Protein AF-A0A843GX38-F1 (afdb_monomer_lite)

pLDDT: mean 82.48, std 17.19, range [25.45, 98.12]

Secondary structure (DSSP, 8-state):
---------------GGGTT--HHHHHHHHHHIIIIITTTPPEEETTEEEPPPBGGGHHHHHHHTHHHH--TTSSTTTTTS-HHHHHHHHHT--GGGHHHHHHHHHHHHHHHHHT--SEEEETTT--EEETTSHHHHHHHHHHHHHHHHHHH-TTTS-GGGS-GGGGSPPPTTT----EEESEEEEE-TTS-EEEEETTEEE-HHHHHHHHHHHHHHH-TT---GGGS-HHHHHHHHHHHHHHHHHS-----HHHHHHHHHHHSS--HHHHHHSBHHHHHHHHHHHHHHHHHHHHHHHHHTTSSPPPTT--PPPSSS-PPPPTTTTT---HHHHHHHHHHH--

Sequence (343 aa):
MAAEEKEVRIKPSTDDRYGNLDKELIELLKSYEYSYFREDEPIPFCGLLIYPVKVKHYEELASCVSCFTLNKNEDPKGIALSHLDYLIGKTQIEENNEGRIWSYKLQRLFELIFRIDNGIKCEECGHVTKYSDKEYADYNKKIAELFTKLKEDPKSVDVNSIDESVLKFHCPKCGSEKTHNMIKIMKDDSGKNVIVIDNKTITRKDYANLRQIVLFQNYYDYADESNIDADVKRDHDEKLRIQQMKNDVHATIEKKVVCLSITTNYKIDEIYDMSIRRFTMALSTVDDLINYKIMKQAVSSGFVSLPKGKSIEHWIYKPIKDIYGDSYQDTEDVKQSIENANG

Radius of gyration: 26.99 Å; chains: 1; bounding box: 75×47×76 Å

Structure (mmCIF, N/CA/C/O backbone):
data_AF-A0A843GX38-F1
#
_entry.id   AF-A0A843GX38-F1
#
loop_
_atom_site.group_PDB
_atom_site.id
_atom_site.type_symbol
_atom_site.label_atom_id
_atom_site.label_alt_id
_atom_site.label_comp_id
_atom_site.label_asym_id
_atom_site.label_entity_id
_atom_site.label_seq_id
_atom_site.pdbx_PDB_ins_code
_atom_site.Cartn_x
_atom_site.Cartn_y
_atom_site.Cartn_z
_atom_site.occupancy
_atom_site.B_iso_or_equiv
_atom_site.auth_seq_id
_atom_site.auth_comp_id
_atom_site.auth_asym_id
_atom_site.auth_atom_id
_atom_site.pdbx_PDB_model_num
ATOM 1 N N . MET A 1 1 ? 40.420 -21.306 -37.830 1.00 37.81 1 MET A N 1
ATOM 2 C CA . MET A 1 1 ? 40.960 -20.655 -36.619 1.00 37.81 1 MET A CA 1
ATOM 3 C C . MET A 1 1 ? 39.817 -20.540 -35.636 1.00 37.81 1 MET A C 1
ATOM 5 O O . MET A 1 1 ? 38.853 -19.851 -35.938 1.00 37.81 1 MET A O 1
ATOM 9 N N . ALA A 1 2 ? 39.869 -21.335 -34.569 1.00 30.83 2 ALA A N 1
ATOM 10 C CA . ALA A 1 2 ? 38.827 -21.416 -33.555 1.00 30.83 2 ALA A CA 1
ATOM 11 C C . ALA A 1 2 ?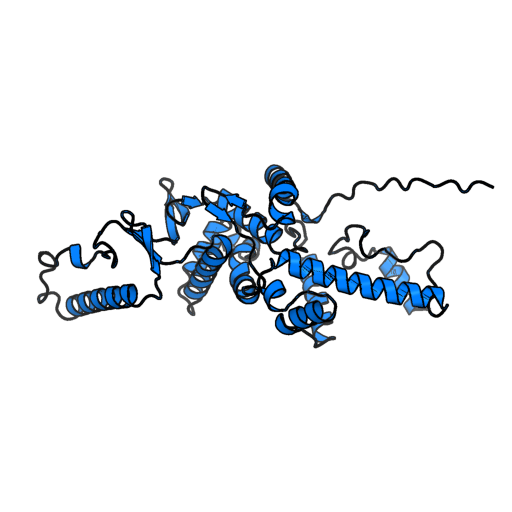 38.740 -20.087 -32.790 1.00 30.83 2 ALA A C 1
ATOM 13 O O . ALA A 1 2 ? 39.765 -19.563 -32.359 1.00 30.83 2 ALA A O 1
ATOM 14 N N . ALA A 1 3 ? 37.534 -19.533 -32.679 1.00 33.56 3 ALA A N 1
ATOM 15 C CA . ALA A 1 3 ? 37.264 -18.394 -31.818 1.00 33.56 3 ALA A CA 1
ATOM 16 C C . ALA A 1 3 ? 37.089 -18.924 -30.391 1.00 33.56 3 ALA A C 1
ATOM 18 O O . ALA A 1 3 ? 36.165 -19.688 -30.125 1.00 33.56 3 ALA A O 1
ATOM 19 N N . GLU A 1 4 ? 38.011 -18.565 -29.501 1.00 31.83 4 GLU A N 1
ATOM 20 C CA . GLU A 1 4 ? 37.878 -18.807 -28.067 1.00 31.83 4 GLU A CA 1
ATOM 21 C C . GLU A 1 4 ? 36.712 -17.969 -27.525 1.00 31.83 4 GLU A C 1
ATOM 23 O O . GLU A 1 4 ? 36.792 -16.740 -27.438 1.00 31.83 4 GLU A O 1
ATOM 28 N N . GLU A 1 5 ? 35.623 -18.639 -27.154 1.00 35.28 5 GLU A N 1
ATOM 29 C CA . GLU A 1 5 ? 34.598 -18.084 -26.276 1.00 35.28 5 GLU A CA 1
ATOM 30 C C . GLU A 1 5 ? 35.236 -17.825 -24.907 1.00 35.28 5 GLU A C 1
ATOM 32 O O . GLU A 1 5 ? 35.416 -18.726 -24.089 1.00 35.28 5 GLU A O 1
ATOM 37 N N . LYS A 1 6 ? 35.624 -16.573 -24.651 1.00 33.78 6 LYS A N 1
ATOM 38 C CA . LYS A 1 6 ? 35.945 -16.135 -23.294 1.00 33.78 6 LYS A CA 1
ATOM 39 C C . LYS A 1 6 ? 34.652 -16.126 -22.487 1.00 33.78 6 LYS A C 1
ATOM 41 O O . LYS A 1 6 ? 33.851 -15.204 -22.622 1.00 33.78 6 LYS A O 1
ATOM 46 N N . GLU A 1 7 ? 34.482 -17.134 -21.634 1.00 30.39 7 GLU A N 1
ATOM 47 C CA . GLU A 1 7 ? 33.523 -17.106 -20.532 1.00 30.39 7 GLU A CA 1
ATOM 48 C C . GLU A 1 7 ? 33.726 -15.817 -19.727 1.00 30.39 7 GLU A C 1
ATOM 50 O O . GLU A 1 7 ? 34.689 -15.651 -18.970 1.00 30.39 7 GLU A O 1
ATOM 55 N N . VAL A 1 8 ? 32.805 -14.873 -19.903 1.00 32.31 8 VAL A N 1
ATOM 56 C CA . VAL A 1 8 ? 32.685 -13.711 -19.033 1.00 32.31 8 VAL A CA 1
ATOM 57 C C . VAL A 1 8 ? 32.205 -14.243 -17.688 1.00 32.31 8 VAL A C 1
ATOM 59 O O . VAL A 1 8 ? 31.021 -14.508 -17.497 1.00 32.31 8 VAL A O 1
ATOM 62 N N . ARG A 1 9 ? 33.131 -14.424 -16.742 1.00 26.03 9 ARG A N 1
ATOM 63 C CA . ARG A 1 9 ? 32.783 -14.605 -15.329 1.00 26.03 9 ARG A CA 1
ATOM 64 C C . ARG A 1 9 ? 32.080 -13.338 -14.852 1.00 26.03 9 ARG A C 1
ATOM 66 O O . ARG A 1 9 ? 32.729 -12.370 -14.459 1.00 26.03 9 ARG A O 1
ATOM 73 N N . ILE A 1 10 ? 30.752 -13.353 -14.905 1.00 29.52 10 ILE A N 1
ATOM 74 C CA . ILE A 1 10 ? 29.894 -12.366 -14.258 1.00 29.52 10 ILE A CA 1
ATOM 75 C C . ILE A 1 10 ? 30.191 -12.476 -12.760 1.00 29.52 10 ILE A C 1
ATOM 77 O O . ILE A 1 10 ? 29.841 -13.468 -12.119 1.00 29.52 10 ILE A O 1
ATOM 81 N N . LYS A 1 11 ? 30.906 -11.492 -12.199 1.00 25.45 11 LYS A N 1
ATOM 82 C CA . LYS A 1 11 ? 30.954 -11.329 -10.742 1.00 25.45 11 LYS A CA 1
ATOM 83 C C . LYS A 1 11 ? 29.504 -11.152 -10.279 1.00 25.45 11 LYS A C 1
ATOM 85 O O . LYS A 1 11 ? 28.806 -10.352 -10.902 1.00 25.45 11 LYS A O 1
ATOM 90 N N . PRO A 1 12 ? 29.036 -11.864 -9.240 1.00 26.59 12 PRO A N 1
ATOM 91 C CA . PRO A 1 12 ? 27.703 -11.627 -8.711 1.00 26.59 12 PRO A CA 1
ATOM 92 C C . PRO A 1 12 ? 27.661 -10.172 -8.242 1.00 26.59 12 PRO A C 1
ATOM 94 O O . PRO A 1 12 ? 28.374 -9.807 -7.307 1.00 26.59 12 PRO A O 1
ATOM 97 N N . SER A 1 13 ? 26.904 -9.326 -8.942 1.00 36.62 13 SER A N 1
ATOM 98 C CA . SER A 1 13 ? 26.629 -7.984 -8.453 1.00 36.62 13 SER A CA 1
ATOM 99 C C . SER A 1 13 ? 25.860 -8.157 -7.155 1.00 36.62 13 SER A C 1
ATOM 101 O O . SER A 1 13 ? 24.837 -8.844 -7.119 1.00 36.62 13 SER A O 1
ATOM 103 N N . THR A 1 14 ? 26.379 -7.591 -6.073 1.00 41.97 14 THR A N 1
ATOM 104 C CA . THR A 1 14 ? 25.589 -7.384 -4.867 1.00 41.97 14 THR A CA 1
ATOM 105 C C . THR A 1 14 ? 24.365 -6.586 -5.290 1.00 41.97 14 THR A C 1
ATOM 107 O O . THR A 1 14 ? 24.503 -5.478 -5.795 1.00 41.97 14 THR A O 1
ATOM 110 N N . ASP A 1 15 ? 23.194 -7.207 -5.204 1.00 53.81 15 ASP A N 1
ATOM 111 C CA . ASP A 1 15 ? 21.909 -6.568 -5.461 1.00 53.81 15 ASP A CA 1
ATOM 112 C C . ASP A 1 15 ? 21.739 -5.444 -4.425 1.00 53.81 15 ASP A C 1
ATOM 114 O O . ASP A 1 15 ? 21.348 -5.692 -3.285 1.00 53.81 15 ASP A O 1
ATOM 118 N N . ASP A 1 16 ? 22.183 -4.237 -4.782 1.00 65.19 16 ASP A N 1
ATOM 119 C CA . ASP A 1 16 ? 22.333 -3.073 -3.892 1.00 65.19 16 ASP A CA 1
ATOM 120 C C . ASP A 1 16 ? 20.981 -2.472 -3.475 1.00 65.19 16 ASP A C 1
ATOM 122 O O . ASP A 1 16 ? 20.872 -1.670 -2.552 1.00 65.19 16 ASP A O 1
ATOM 126 N N . ARG A 1 17 ? 19.888 -2.942 -4.086 1.00 76.75 17 ARG A N 1
ATOM 127 C CA . ARG A 1 17 ? 18.531 -2.479 -3.779 1.00 76.75 17 ARG A CA 1
ATOM 128 C C . ARG A 1 17 ? 18.100 -2.714 -2.329 1.00 76.75 17 ARG A C 1
ATOM 130 O O . ARG A 1 17 ? 17.086 -2.171 -1.906 1.00 76.75 17 ARG A O 1
ATOM 137 N N . TYR A 1 18 ? 18.803 -3.566 -1.585 1.00 80.56 18 TYR A N 1
ATOM 138 C CA . TYR A 1 18 ? 18.466 -3.901 -0.202 1.00 80.56 18 TYR A CA 1
ATOM 139 C C . TYR A 1 18 ? 19.129 -2.989 0.844 1.00 80.56 18 TYR A C 1
ATOM 141 O O . TYR A 1 18 ? 18.819 -3.145 2.024 1.00 80.56 18 TYR A O 1
ATOM 149 N N . GLY A 1 19 ? 20.013 -2.063 0.453 1.00 77.88 19 GLY A N 1
ATOM 150 C CA . GLY A 1 19 ? 20.617 -1.095 1.375 1.00 77.88 19 GLY A CA 1
ATOM 151 C C . GLY A 1 19 ? 21.212 -1.729 2.648 1.00 77.88 19 GLY A C 1
ATOM 152 O O . GLY A 1 19 ? 21.873 -2.766 2.591 1.00 77.88 19 GLY A O 1
ATOM 153 N N . ASN A 1 20 ? 20.978 -1.107 3.815 1.00 77.44 20 ASN A N 1
ATOM 154 C CA . ASN A 1 20 ? 21.361 -1.607 5.152 1.00 77.44 20 ASN A CA 1
ATOM 155 C C . ASN A 1 20 ? 20.170 -2.248 5.871 1.00 77.44 20 ASN A C 1
ATOM 157 O O . ASN A 1 20 ? 20.077 -2.198 7.104 1.00 77.44 20 ASN A O 1
ATOM 161 N N . LEU A 1 21 ? 19.238 -2.839 5.124 1.00 84.56 21 LEU A N 1
ATOM 162 C CA . LEU A 1 21 ? 18.213 -3.652 5.755 1.00 84.56 21 LEU A CA 1
ATOM 163 C C . LEU A 1 21 ? 18.859 -4.766 6.584 1.00 84.56 21 LEU A C 1
ATOM 165 O O . LEU A 1 21 ? 19.946 -5.268 6.287 1.00 84.56 21 LEU A O 1
ATOM 169 N N . ASP A 1 22 ? 18.171 -5.147 7.656 1.00 86.69 22 ASP A N 1
ATOM 170 C CA . ASP A 1 22 ? 18.615 -6.242 8.506 1.00 86.69 22 ASP A CA 1
ATOM 171 C C . ASP A 1 22 ? 18.793 -7.531 7.685 1.00 86.69 22 ASP A C 1
ATOM 173 O O . ASP A 1 22 ? 17.986 -7.838 6.805 1.00 86.69 22 ASP A O 1
ATOM 177 N N . LYS A 1 23 ? 19.849 -8.300 7.974 1.00 88.62 23 LYS A N 1
ATOM 178 C CA . LYS A 1 23 ? 20.198 -9.493 7.188 1.00 88.62 23 LYS A CA 1
ATOM 179 C C . LYS A 1 23 ? 19.065 -10.518 7.149 1.00 88.62 23 LYS A C 1
ATOM 181 O O . LYS A 1 23 ? 18.827 -11.090 6.087 1.00 88.62 23 LYS A O 1
ATOM 186 N N . GLU A 1 24 ? 18.353 -10.715 8.261 1.00 90.81 24 GLU A N 1
ATOM 187 C CA . GLU A 1 24 ? 17.217 -11.642 8.316 1.00 90.81 24 GLU A CA 1
ATOM 188 C C . GLU A 1 24 ? 16.093 -11.159 7.392 1.00 90.81 24 GLU A C 1
ATOM 190 O O . GLU A 1 24 ? 15.486 -11.951 6.670 1.00 90.81 24 GLU A O 1
ATOM 195 N N . LEU A 1 25 ? 15.845 -9.845 7.360 1.00 90.69 25 LEU A N 1
ATOM 196 C CA . LEU A 1 25 ? 14.853 -9.251 6.467 1.00 90.69 25 LEU A CA 1
ATOM 197 C C . LEU A 1 25 ? 15.264 -9.370 4.994 1.00 90.69 25 LEU A C 1
ATOM 199 O O . LEU A 1 25 ? 14.413 -9.662 4.160 1.00 90.69 25 LEU A O 1
ATOM 203 N N . ILE A 1 26 ? 16.544 -9.193 4.660 1.00 90.75 26 ILE A N 1
ATOM 204 C CA . ILE A 1 26 ? 17.041 -9.363 3.285 1.00 90.75 26 ILE A CA 1
ATOM 205 C C . ILE A 1 26 ? 16.838 -10.804 2.808 1.00 90.75 26 ILE A C 1
ATOM 207 O O . ILE A 1 26 ? 16.344 -11.026 1.701 1.00 90.75 26 ILE A O 1
ATOM 211 N N . GLU A 1 27 ? 17.212 -11.792 3.622 1.00 91.50 27 GLU A N 1
ATOM 212 C CA . GLU A 1 27 ? 17.009 -13.207 3.292 1.00 91.50 27 GLU A CA 1
ATOM 213 C C . GLU A 1 27 ? 15.522 -13.534 3.129 1.00 91.50 27 GLU A C 1
ATOM 215 O O . GLU A 1 27 ? 15.135 -14.217 2.174 1.00 91.50 27 GLU A O 1
ATOM 220 N N . LEU A 1 28 ? 14.676 -12.971 3.996 1.00 92.81 28 LEU A N 1
ATOM 221 C CA . LEU A 1 28 ? 13.229 -13.107 3.901 1.00 92.81 28 LEU A CA 1
ATOM 222 C C . LEU A 1 28 ? 12.686 -12.504 2.599 1.00 92.81 28 LEU A C 1
ATOM 224 O O . LEU A 1 28 ? 11.967 -13.190 1.875 1.00 92.81 28 LEU A O 1
ATOM 228 N N . LEU A 1 29 ? 13.057 -11.266 2.260 1.00 93.00 29 LEU A N 1
ATOM 229 C CA . LEU A 1 29 ? 12.619 -10.588 1.035 1.00 93.00 29 LEU A CA 1
ATOM 230 C C . LEU A 1 29 ? 13.057 -11.349 -0.219 1.00 93.00 29 LEU A C 1
ATOM 232 O O . LEU A 1 29 ? 12.243 -11.555 -1.117 1.00 93.00 29 LEU A O 1
ATOM 236 N N . LYS A 1 30 ? 14.295 -11.853 -0.247 1.00 91.25 30 LYS A N 1
ATOM 237 C CA . LYS A 1 30 ? 14.773 -12.719 -1.333 1.00 91.25 30 LYS A CA 1
ATOM 238 C C . LYS A 1 30 ? 13.922 -13.977 -1.444 1.00 91.25 30 LYS A C 1
ATOM 240 O O . LYS A 1 30 ? 13.483 -14.317 -2.537 1.00 91.25 30 LYS A O 1
ATOM 245 N N . SER A 1 31 ? 13.631 -14.650 -0.330 1.00 92.75 31 SER A N 1
ATOM 246 C CA . SER A 1 31 ? 12.765 -15.838 -0.341 1.00 92.75 31 SER A CA 1
ATOM 247 C C . SER A 1 31 ? 11.354 -15.524 -0.858 1.00 92.75 31 SER A C 1
ATOM 249 O O . SER A 1 31 ? 10.770 -16.314 -1.608 1.00 92.75 31 SER A O 1
ATOM 251 N N . TYR A 1 32 ? 10.827 -14.344 -0.518 1.00 94.81 32 TYR A N 1
ATOM 252 C CA . TYR A 1 32 ? 9.514 -13.884 -0.953 1.00 94.81 32 TYR A CA 1
ATOM 253 C C . TYR A 1 32 ? 9.481 -13.505 -2.424 1.00 94.81 32 TYR A C 1
ATOM 255 O O . TYR A 1 32 ? 8.463 -13.714 -3.078 1.00 94.81 32 TYR A O 1
ATOM 263 N N . GLU A 1 33 ? 10.587 -13.021 -2.976 1.00 90.00 33 GLU A N 1
ATOM 264 C CA . GLU A 1 33 ? 10.676 -12.755 -4.402 1.00 90.00 33 GLU A CA 1
ATOM 265 C C . GLU A 1 33 ? 10.434 -14.027 -5.222 1.00 90.00 33 GLU A C 1
ATOM 267 O O . GLU A 1 33 ? 9.636 -14.017 -6.162 1.00 90.00 33 GLU A O 1
ATOM 272 N N . TYR A 1 34 ? 11.068 -15.134 -4.824 1.00 88.38 34 TYR A N 1
ATOM 273 C CA . TYR A 1 34 ? 10.887 -16.436 -5.468 1.00 88.38 34 TYR A CA 1
ATOM 274 C C . TYR A 1 34 ? 9.503 -17.035 -5.219 1.00 88.38 34 TYR A C 1
ATOM 276 O O . TYR A 1 34 ? 8.926 -17.604 -6.140 1.00 88.38 34 TYR A O 1
ATOM 284 N N . SER A 1 35 ? 8.991 -16.919 -3.992 1.00 92.06 35 SER A N 1
ATOM 285 C CA . SER A 1 35 ? 7.799 -17.663 -3.558 1.00 92.06 35 SER A CA 1
ATOM 286 C C . SER A 1 35 ? 6.486 -16.917 -3.788 1.00 92.06 35 SER A C 1
ATOM 288 O O . SER A 1 35 ? 5.450 -17.556 -3.928 1.00 92.06 35 SER A O 1
ATOM 290 N N . TYR A 1 36 ? 6.520 -15.581 -3.809 1.00 95.31 36 TYR A N 1
ATOM 291 C CA . TYR A 1 36 ? 5.321 -14.743 -3.841 1.00 95.31 36 TYR A CA 1
ATOM 292 C C . TYR A 1 36 ? 5.368 -13.673 -4.931 1.00 95.31 36 TYR A C 1
ATOM 294 O O . TYR A 1 36 ? 4.444 -13.578 -5.734 1.00 95.31 36 TYR A O 1
ATOM 302 N N . PHE A 1 37 ? 6.435 -12.866 -5.008 1.00 92.50 37 PHE A N 1
ATOM 303 C CA . PHE A 1 37 ? 6.410 -11.671 -5.866 1.00 92.50 37 PHE A CA 1
ATOM 304 C C . PHE A 1 37 ? 6.330 -12.031 -7.351 1.00 92.50 37 PHE A C 1
ATOM 306 O O . PHE A 1 37 ? 5.642 -11.355 -8.110 1.00 92.50 37 PHE A O 1
ATOM 313 N N . ARG A 1 38 ? 7.047 -13.070 -7.799 1.00 88.38 38 ARG A N 1
ATOM 314 C CA . ARG A 1 38 ? 7.043 -13.505 -9.210 1.00 88.38 38 ARG A CA 1
ATOM 315 C C . ARG A 1 38 ? 5.659 -13.904 -9.705 1.00 88.38 38 ARG A C 1
ATOM 317 O O . ARG A 1 38 ? 5.305 -13.557 -10.832 1.00 88.38 38 ARG A O 1
ATOM 324 N N . GLU A 1 39 ? 4.891 -14.562 -8.847 1.00 90.56 39 GLU A N 1
ATOM 325 C CA . GLU A 1 39 ? 3.573 -15.102 -9.176 1.00 90.56 39 GLU A CA 1
ATOM 326 C C . GLU A 1 39 ? 2.415 -14.173 -8.776 1.00 90.56 39 GLU A C 1
ATOM 328 O O . GLU A 1 39 ? 1.268 -14.467 -9.090 1.00 90.56 39 GLU A O 1
ATOM 333 N N . ASP A 1 40 ? 2.708 -13.009 -8.179 1.00 93.75 40 ASP A N 1
ATOM 334 C CA . ASP A 1 40 ? 1.720 -12.118 -7.549 1.00 93.75 40 ASP A CA 1
ATOM 335 C C . ASP A 1 40 ? 0.884 -12.824 -6.456 1.00 93.75 40 ASP A C 1
ATOM 337 O O . ASP A 1 40 ? -0.286 -12.495 -6.229 1.00 93.75 40 ASP A O 1
ATOM 341 N N . GLU A 1 41 ? 1.483 -13.783 -5.748 1.00 96.19 41 GLU A N 1
ATOM 342 C CA . GLU A 1 41 ? 0.803 -14.517 -4.680 1.00 96.19 41 GLU A CA 1
ATOM 343 C C . GLU A 1 41 ? 0.741 -13.698 -3.376 1.00 96.19 41 GLU A C 1
ATOM 345 O O . GLU A 1 41 ? 1.663 -12.926 -3.069 1.00 96.19 41 GLU A O 1
ATOM 350 N N . PRO A 1 42 ? -0.328 -13.848 -2.570 1.00 97.62 42 PRO A N 1
ATOM 351 C CA . PRO A 1 42 ? -0.434 -13.185 -1.277 1.00 97.62 42 PRO A CA 1
ATOM 352 C C . PRO A 1 42 ? 0.600 -13.716 -0.277 1.00 97.62 42 PRO A C 1
ATOM 354 O O . PRO A 1 42 ? 0.813 -14.921 -0.166 1.00 97.62 42 PRO A O 1
ATOM 357 N N . ILE A 1 43 ? 1.192 -12.821 0.513 1.00 97.81 43 ILE A N 1
ATOM 358 C CA . ILE A 1 43 ? 2.243 -13.161 1.480 1.00 97.81 43 ILE A CA 1
ATOM 359 C C . ILE A 1 43 ? 1.628 -13.357 2.871 1.00 97.81 43 ILE A C 1
ATOM 361 O O . ILE A 1 43 ? 1.013 -12.421 3.390 1.00 97.81 43 ILE A O 1
ATOM 365 N N . PRO A 1 44 ? 1.824 -14.511 3.530 1.00 97.06 44 PRO A N 1
ATOM 366 C CA . PRO A 1 44 ? 1.465 -14.689 4.933 1.00 97.06 44 PRO A CA 1
ATOM 367 C C . PRO A 1 44 ? 2.224 -13.720 5.844 1.00 97.06 44 PRO A C 1
ATOM 369 O O . PRO A 1 44 ? 3.454 -13.675 5.844 1.00 97.06 44 PRO A O 1
ATOM 372 N N . PHE A 1 45 ? 1.495 -12.957 6.657 1.00 96.50 45 PHE A N 1
ATOM 373 C CA . PHE A 1 45 ? 2.080 -11.952 7.540 1.00 96.50 45 PHE A CA 1
ATOM 374 C C . PHE A 1 45 ? 1.244 -11.766 8.808 1.00 96.50 45 PHE A C 1
ATOM 376 O O . PHE A 1 45 ? 0.102 -11.327 8.735 1.00 96.50 45 PHE A O 1
ATOM 383 N N . CYS A 1 46 ? 1.792 -12.101 9.980 1.00 94.44 46 CYS A N 1
ATOM 384 C CA . CYS A 1 46 ? 1.116 -11.942 11.282 1.00 94.44 46 CYS A CA 1
ATOM 385 C C . CYS A 1 46 ? -0.309 -12.546 11.347 1.00 94.44 46 CYS A C 1
ATOM 387 O O . CYS A 1 46 ? -1.181 -12.039 12.047 1.00 94.44 46 CYS A O 1
ATOM 389 N N . GLY A 1 47 ? -0.567 -13.638 10.617 1.00 94.38 47 GLY A N 1
ATOM 390 C CA . GLY A 1 47 ? -1.900 -14.252 10.526 1.00 94.38 47 GLY A CA 1
ATOM 391 C C . GLY A 1 47 ? -2.877 -13.543 9.576 1.00 94.38 47 GLY A C 1
ATOM 392 O O . GLY A 1 47 ? -4.065 -13.858 9.600 1.00 94.38 47 GLY A O 1
ATOM 393 N N . LEU A 1 48 ? -2.377 -12.613 8.762 1.00 96.50 48 LEU A N 1
ATOM 394 C CA . LEU A 1 48 ? -3.039 -11.943 7.642 1.00 96.50 48 LEU A CA 1
ATOM 395 C C . LEU A 1 48 ? -2.353 -12.334 6.321 1.00 96.50 48 LEU A C 1
ATOM 397 O O . LEU A 1 48 ? -1.344 -13.043 6.317 1.00 96.50 48 LEU A O 1
ATOM 401 N N . LEU A 1 49 ? -2.891 -11.846 5.202 1.00 97.88 49 LEU A N 1
ATOM 402 C CA . LEU A 1 49 ? -2.309 -11.992 3.867 1.00 97.88 49 LEU A CA 1
ATOM 403 C C . LEU A 1 49 ? -2.059 -10.613 3.254 1.00 97.88 49 LEU A C 1
ATOM 405 O O . LEU A 1 49 ? -2.986 -9.809 3.178 1.00 97.88 49 LEU A O 1
ATOM 409 N N . ILE A 1 50 ? -0.829 -10.352 2.809 1.00 98.12 50 ILE A N 1
ATOM 410 C CA . ILE A 1 50 ? -0.463 -9.138 2.071 1.00 98.12 50 ILE A CA 1
ATOM 411 C C . ILE A 1 50 ? -0.607 -9.422 0.579 1.00 98.12 50 ILE A C 1
ATOM 413 O O . ILE A 1 50 ? 0.152 -10.201 -0.000 1.00 98.12 50 ILE A O 1
ATOM 417 N N . TYR A 1 51 ? -1.578 -8.778 -0.046 1.00 98.12 51 TYR A N 1
ATOM 418 C CA . TYR A 1 51 ? -1.859 -8.905 -1.464 1.00 98.12 51 TYR A CA 1
ATOM 419 C C . TYR A 1 51 ? -1.091 -7.852 -2.266 1.00 98.12 51 TYR A C 1
ATOM 421 O O . TYR A 1 51 ? -1.068 -6.684 -1.868 1.00 98.12 51 TYR A O 1
ATOM 429 N N . PRO A 1 52 ? -0.558 -8.216 -3.446 1.00 97.62 52 PRO A N 1
ATOM 430 C CA . PRO A 1 52 ? -0.078 -7.215 -4.380 1.00 97.62 52 PRO A CA 1
ATOM 431 C C . PRO A 1 52 ? -1.248 -6.331 -4.824 1.00 97.62 52 PRO A C 1
ATOM 433 O O . PRO A 1 52 ? -2.357 -6.803 -5.122 1.00 97.62 52 PRO A O 1
ATOM 436 N N . VAL A 1 53 ? -0.992 -5.029 -4.854 1.00 97.88 53 VAL A N 1
ATOM 437 C CA . VAL A 1 53 ? -1.961 -4.013 -5.246 1.00 97.88 53 VAL A CA 1
ATOM 438 C C . VAL A 1 53 ? -2.060 -3.990 -6.766 1.00 97.88 53 VAL A C 1
ATOM 440 O O . VAL A 1 53 ? -1.059 -4.053 -7.484 1.00 97.88 53 VAL A O 1
ATOM 443 N N . LYS A 1 54 ? -3.296 -3.922 -7.259 1.00 97.75 54 LYS A N 1
ATOM 444 C CA . LYS A 1 54 ? -3.611 -3.914 -8.691 1.00 97.75 54 LYS A CA 1
ATOM 445 C C . LYS A 1 54 ? -3.482 -2.512 -9.282 1.00 97.75 54 LYS A C 1
ATOM 447 O O . LYS A 1 54 ? -3.726 -1.531 -8.581 1.00 97.75 54 LYS A O 1
ATOM 452 N N . VAL A 1 55 ? -3.186 -2.411 -10.578 1.00 97.19 55 VAL A N 1
ATOM 453 C CA . VAL A 1 55 ? -3.028 -1.126 -11.294 1.00 97.19 55 VAL A CA 1
ATOM 454 C C . VAL A 1 55 ? -4.252 -0.222 -11.159 1.00 97.19 55 VAL A C 1
ATOM 456 O O . VAL A 1 55 ? -4.102 0.989 -11.025 1.00 97.19 55 VAL A O 1
ATOM 459 N N . LYS A 1 56 ? -5.466 -0.780 -11.112 1.00 96.88 56 LYS A N 1
ATOM 460 C CA . LYS A 1 56 ? -6.689 0.013 -10.881 1.00 96.88 56 LYS A CA 1
ATOM 461 C C . LYS A 1 56 ? -6.686 0.822 -9.576 1.00 96.88 56 LYS A C 1
ATOM 463 O O . LYS A 1 56 ? -7.418 1.797 -9.480 1.00 96.88 56 LYS A O 1
ATOM 468 N N . HIS A 1 57 ? -5.863 0.435 -8.600 1.00 96.81 57 HIS A N 1
ATOM 469 C CA . HIS A 1 57 ? -5.689 1.122 -7.319 1.00 96.81 57 HIS A CA 1
ATOM 470 C C . HIS A 1 57 ? -4.342 1.858 -7.220 1.00 96.81 57 HIS A C 1
ATOM 472 O O . HIS A 1 57 ? -3.915 2.207 -6.120 1.00 96.81 57 HIS A O 1
ATOM 478 N N . TYR A 1 58 ? -3.653 2.092 -8.345 1.00 94.81 58 TYR A N 1
ATOM 479 C CA . TYR A 1 58 ? -2.332 2.728 -8.365 1.00 94.81 58 TYR A CA 1
ATOM 480 C C . TYR A 1 58 ? -2.331 4.089 -7.662 1.00 94.81 58 TYR A C 1
ATOM 482 O O . TYR A 1 58 ? -1.526 4.315 -6.764 1.00 94.81 58 TYR A O 1
ATOM 490 N N . GLU A 1 59 ? -3.249 4.981 -8.045 1.00 91.94 59 GLU A N 1
ATOM 491 C CA . GLU A 1 59 ? -3.325 6.340 -7.489 1.00 91.94 59 GLU A CA 1
ATOM 492 C C . GLU A 1 59 ? -3.682 6.323 -5.999 1.00 91.94 59 GLU A C 1
ATOM 494 O O . GLU A 1 59 ? -3.161 7.106 -5.204 1.00 91.94 59 GLU A O 1
ATOM 499 N N . GLU A 1 60 ? -4.530 5.377 -5.593 1.00 94.62 60 GLU A N 1
ATOM 500 C CA . GLU A 1 60 ? -4.894 5.196 -4.191 1.00 94.62 60 GLU A CA 1
ATOM 501 C C . GLU A 1 60 ? -3.673 4.785 -3.363 1.00 94.62 60 GLU A C 1
ATOM 503 O O . GLU A 1 60 ? -3.384 5.419 -2.346 1.00 94.62 60 GLU A O 1
ATOM 508 N N . LEU A 1 61 ? -2.900 3.796 -3.833 1.00 95.12 61 LEU A N 1
ATOM 509 C CA . LEU A 1 61 ? -1.652 3.397 -3.182 1.00 95.12 61 LEU A CA 1
ATOM 510 C C . LEU A 1 61 ? -0.653 4.557 -3.147 1.00 95.12 61 LEU A C 1
ATOM 512 O O . LEU A 1 61 ? -0.109 4.844 -2.083 1.00 95.12 61 LEU A O 1
ATOM 516 N N . ALA A 1 62 ? -0.450 5.256 -4.266 1.00 91.00 62 ALA A N 1
ATOM 517 C CA . ALA A 1 62 ? 0.461 6.397 -4.350 1.00 91.00 62 ALA A CA 1
ATOM 518 C C . ALA A 1 62 ? 0.095 7.504 -3.344 1.00 91.00 62 ALA A C 1
ATOM 520 O O . ALA A 1 62 ? 0.973 8.091 -2.713 1.00 91.00 62 ALA A O 1
ATOM 521 N N . SER A 1 63 ? -1.200 7.742 -3.118 1.00 90.56 63 SER A N 1
ATOM 522 C CA . SER A 1 63 ? -1.669 8.735 -2.146 1.00 90.56 63 SER A CA 1
ATOM 523 C C . SER A 1 63 ? -1.416 8.338 -0.681 1.00 90.56 63 SER A C 1
ATOM 525 O O . SER A 1 63 ? -1.315 9.211 0.190 1.00 90.56 63 SER A O 1
ATOM 527 N N . CYS A 1 64 ? -1.289 7.036 -0.396 1.00 95.12 64 CYS A N 1
ATOM 528 C CA . CYS A 1 64 ? -1.186 6.489 0.959 1.00 95.12 64 CYS A CA 1
ATOM 529 C C . CYS A 1 64 ? 0.199 5.921 1.312 1.00 95.12 64 CYS A C 1
ATOM 531 O O . CYS A 1 64 ? 0.503 5.773 2.496 1.00 95.12 64 CYS A O 1
ATOM 533 N N . VAL A 1 65 ? 1.065 5.648 0.326 1.00 93.31 65 VAL A N 1
ATOM 534 C CA . VAL A 1 65 ? 2.399 5.046 0.526 1.00 93.31 65 VAL A CA 1
ATOM 535 C C . VAL A 1 65 ? 3.292 5.874 1.454 1.00 93.31 65 VAL A C 1
ATOM 537 O O . VAL A 1 65 ? 4.180 5.330 2.107 1.00 93.31 65 VAL A O 1
ATOM 540 N N . SER A 1 66 ? 2.995 7.169 1.612 1.00 90.62 66 SER A N 1
ATOM 541 C CA . SER A 1 66 ? 3.657 8.047 2.580 1.00 90.62 66 SER A CA 1
ATOM 542 C C . SER A 1 66 ? 3.602 7.517 4.016 1.00 90.62 66 SER A C 1
ATOM 544 O O . SER A 1 66 ? 4.491 7.818 4.799 1.00 90.62 66 SER A O 1
ATOM 546 N N . CYS A 1 67 ? 2.612 6.695 4.387 1.00 93.38 67 CYS A N 1
ATOM 547 C CA . CYS A 1 67 ? 2.592 6.024 5.694 1.00 93.38 67 CYS A CA 1
ATOM 548 C C . CYS A 1 67 ? 3.778 5.062 5.882 1.00 93.38 67 CYS A C 1
ATOM 550 O O . CYS A 1 67 ? 4.231 4.850 7.009 1.00 93.38 67 CYS A O 1
ATOM 552 N N . PHE A 1 68 ? 4.300 4.502 4.788 1.00 92.81 68 PHE A N 1
ATOM 553 C CA . PHE A 1 68 ? 5.468 3.628 4.784 1.00 92.81 68 PHE A CA 1
ATOM 554 C C . PHE A 1 68 ? 6.767 4.358 4.461 1.00 92.81 68 PHE A C 1
ATOM 556 O O . PHE A 1 68 ? 7.802 3.945 4.971 1.00 92.81 68 PHE A O 1
ATOM 563 N N . THR A 1 69 ? 6.758 5.454 3.709 1.00 88.81 69 THR A N 1
ATOM 564 C CA . THR A 1 69 ? 7.994 6.179 3.354 1.00 88.81 69 THR A CA 1
ATOM 565 C C . THR A 1 69 ? 8.314 7.368 4.261 1.00 88.81 69 THR A C 1
ATOM 567 O O . THR A 1 69 ? 9.365 7.978 4.103 1.00 88.81 69 THR A O 1
ATOM 570 N N . LEU A 1 70 ? 7.460 7.676 5.245 1.00 87.12 70 LEU A N 1
ATOM 571 C CA . LEU A 1 70 ? 7.678 8.767 6.196 1.00 87.12 70 LEU A CA 1
ATOM 572 C C . LEU A 1 70 ? 9.049 8.662 6.889 1.00 87.12 70 LEU A C 1
ATOM 574 O O . LEU A 1 70 ? 9.313 7.721 7.651 1.00 87.12 70 LEU A O 1
ATOM 578 N N . ASN A 1 71 ? 9.898 9.664 6.659 1.00 83.31 71 ASN A N 1
ATOM 579 C CA . ASN A 1 71 ? 11.228 9.734 7.239 1.00 83.31 71 ASN A CA 1
ATOM 580 C C . ASN A 1 71 ? 11.184 10.390 8.623 1.00 83.31 71 ASN A C 1
ATOM 582 O O . ASN A 1 71 ? 11.054 11.602 8.768 1.00 83.31 71 ASN A O 1
ATOM 586 N N . LYS A 1 72 ? 11.319 9.574 9.668 1.00 86.12 72 LYS A N 1
ATOM 587 C CA . LYS A 1 72 ? 11.325 10.060 11.054 1.00 86.12 72 LYS A CA 1
ATOM 588 C C . LYS A 1 72 ? 12.598 10.830 11.428 1.00 86.12 72 LYS A C 1
ATOM 590 O O . LYS A 1 72 ? 12.610 11.475 12.468 1.00 86.12 72 LYS A O 1
ATOM 595 N N . ASN A 1 73 ? 13.664 10.731 10.632 1.00 83.31 73 ASN A N 1
ATOM 596 C CA . ASN A 1 73 ? 14.957 11.340 10.951 1.00 83.31 73 ASN A CA 1
ATOM 597 C C . ASN A 1 73 ? 15.058 12.804 10.492 1.00 83.31 73 ASN A C 1
ATOM 599 O O . ASN A 1 73 ? 15.966 13.506 10.921 1.00 83.31 73 ASN A O 1
ATOM 603 N N . GLU A 1 74 ? 14.119 13.274 9.668 1.00 80.12 74 GLU A N 1
ATOM 604 C CA . GLU A 1 74 ? 14.010 14.686 9.265 1.00 80.12 74 GLU A CA 1
ATOM 605 C C . GLU A 1 74 ? 13.391 15.569 10.361 1.00 80.12 74 GLU A C 1
ATOM 607 O O . GLU A 1 74 ? 13.520 16.790 10.335 1.00 80.12 74 GLU A O 1
ATOM 612 N N . ASP A 1 75 ? 12.737 14.957 11.349 1.00 80.31 75 ASP A N 1
ATOM 613 C CA . ASP A 1 75 ? 12.103 15.636 12.474 1.00 80.31 75 ASP A CA 1
ATOM 614 C C . ASP A 1 75 ? 12.860 15.307 13.770 1.00 80.31 75 ASP A C 1
ATOM 616 O O . ASP A 1 75 ? 12.920 14.133 14.153 1.00 80.31 75 ASP A O 1
ATOM 620 N N . PRO A 1 76 ? 13.387 16.305 14.509 1.00 82.56 76 PRO A N 1
ATOM 621 C CA . PRO A 1 76 ? 14.064 16.076 15.784 1.00 82.56 76 PRO A CA 1
ATOM 622 C C . PRO A 1 76 ? 13.248 15.233 16.776 1.00 82.56 76 PRO A C 1
ATOM 624 O O . PRO A 1 76 ? 13.816 14.447 17.534 1.00 82.56 76 PRO A O 1
ATOM 627 N N . LYS A 1 77 ? 11.911 15.351 16.760 1.00 81.12 77 LYS A N 1
ATOM 628 C CA . LYS A 1 77 ? 11.020 14.548 17.613 1.00 81.12 77 LYS A CA 1
ATOM 629 C C . LYS A 1 77 ? 10.900 13.098 17.134 1.00 81.12 77 LYS A C 1
ATOM 631 O O . LYS A 1 77 ? 10.639 12.211 17.944 1.00 81.12 77 LYS A O 1
ATOM 636 N N . GLY A 1 78 ? 11.082 12.844 15.839 1.00 82.75 78 GLY A N 1
ATOM 637 C CA . GLY A 1 78 ? 10.955 11.524 15.221 1.00 82.75 78 GLY A CA 1
ATOM 638 C C . GLY A 1 78 ? 12.179 10.622 15.395 1.00 82.75 78 GLY A C 1
ATOM 639 O O . GLY A 1 78 ? 12.030 9.397 15.422 1.00 82.75 78 GLY A O 1
ATOM 640 N N . ILE A 1 79 ? 13.371 11.194 15.601 1.00 84.75 79 ILE A N 1
ATOM 641 C CA . ILE A 1 79 ? 14.633 10.439 15.732 1.00 84.75 79 ILE A CA 1
ATOM 642 C C . ILE A 1 79 ? 14.539 9.369 16.831 1.00 84.75 79 ILE A C 1
ATOM 644 O O . ILE A 1 79 ? 14.914 8.216 16.607 1.00 84.75 79 ILE A O 1
ATOM 648 N N . ALA A 1 80 ? 13.975 9.715 17.990 1.00 86.88 80 ALA A N 1
ATOM 649 C CA . ALA A 1 80 ? 13.862 8.812 19.139 1.00 86.88 80 ALA A CA 1
ATOM 650 C C . ALA A 1 80 ? 12.704 7.799 19.037 1.00 86.88 80 ALA A C 1
ATOM 652 O O . ALA A 1 80 ? 12.628 6.861 19.832 1.00 86.88 80 ALA A O 1
ATOM 653 N N . LEU A 1 81 ? 11.784 7.979 18.087 1.00 90.31 81 LEU A N 1
ATOM 654 C CA . LEU A 1 81 ? 10.581 7.160 17.956 1.00 90.31 81 LEU A CA 1
ATOM 655 C C . LEU A 1 81 ? 10.802 5.983 17.000 1.00 90.31 81 LEU A C 1
ATOM 657 O O . LEU A 1 81 ? 11.668 6.014 16.122 1.00 90.31 81 LEU A O 1
ATOM 661 N N . SER A 1 82 ? 9.995 4.929 17.151 1.00 91.81 82 SER A N 1
ATOM 662 C CA . SER A 1 82 ? 9.877 3.904 16.109 1.00 91.81 82 SER A CA 1
ATOM 663 C C . SER A 1 82 ? 9.083 4.453 14.917 1.00 91.81 82 SER A C 1
ATOM 665 O O . SER A 1 82 ? 8.316 5.402 15.075 1.00 91.81 82 SER A O 1
ATOM 667 N N . HIS A 1 83 ? 9.208 3.846 13.730 1.00 91.81 83 HIS A N 1
ATOM 668 C CA . HIS A 1 83 ? 8.398 4.250 12.568 1.00 91.81 83 HIS A CA 1
ATOM 669 C C . HIS A 1 83 ? 6.892 4.200 12.861 1.00 91.81 83 HIS A C 1
ATOM 671 O O . HIS A 1 83 ? 6.154 5.079 12.421 1.00 91.81 83 HIS A O 1
ATOM 677 N N . LEU A 1 84 ? 6.449 3.202 13.635 1.00 94.44 84 LEU A N 1
ATOM 678 C CA . LEU A 1 84 ? 5.052 3.078 14.034 1.00 94.44 84 LEU A CA 1
ATOM 679 C C . LEU A 1 84 ? 4.631 4.220 14.965 1.00 94.44 84 LEU A C 1
ATOM 681 O O . LEU A 1 84 ? 3.632 4.882 14.708 1.00 94.44 84 LEU A O 1
ATOM 685 N N . ASP A 1 85 ? 5.393 4.474 16.031 1.00 93.81 85 ASP A N 1
ATOM 686 C CA . ASP A 1 85 ? 5.045 5.536 16.982 1.00 93.81 85 ASP A CA 1
ATOM 687 C C . ASP A 1 85 ? 5.079 6.918 16.323 1.00 93.81 85 ASP A C 1
ATOM 689 O O . ASP A 1 85 ? 4.237 7.759 16.628 1.00 93.81 85 ASP A O 1
ATOM 693 N N . TYR A 1 86 ? 6.019 7.144 15.399 1.00 93.88 86 TYR A N 1
ATOM 694 C CA . TYR A 1 86 ? 6.102 8.396 14.655 1.00 93.88 86 TYR A CA 1
ATOM 695 C C . TYR A 1 86 ? 4.874 8.606 13.760 1.00 93.88 86 TYR A C 1
ATOM 697 O O . TYR A 1 86 ? 4.266 9.676 13.795 1.00 93.88 86 TYR A O 1
ATOM 705 N N . LEU A 1 87 ? 4.447 7.570 13.026 1.00 94.38 87 LEU A N 1
ATOM 706 C CA . LEU A 1 87 ? 3.214 7.626 12.240 1.00 94.38 87 LEU A CA 1
ATOM 707 C C . LEU A 1 87 ? 1.988 7.870 13.128 1.00 94.38 87 LEU A C 1
ATOM 709 O O . LEU A 1 87 ? 1.150 8.702 12.794 1.00 94.38 87 LEU A O 1
ATOM 713 N N . ILE A 1 88 ? 1.884 7.187 14.270 1.00 93.31 88 ILE A N 1
ATOM 714 C CA . ILE A 1 88 ? 0.775 7.400 15.210 1.00 93.31 88 ILE A CA 1
ATOM 715 C C . ILE A 1 88 ? 0.776 8.844 15.714 1.00 93.31 88 ILE A C 1
ATOM 717 O O . ILE A 1 88 ? -0.278 9.477 15.737 1.00 93.31 88 ILE A O 1
ATOM 721 N N . GLY A 1 89 ? 1.947 9.403 16.023 1.00 91.94 89 GLY A N 1
ATOM 722 C CA . GLY A 1 89 ? 2.088 10.822 16.340 1.00 91.94 89 GLY A CA 1
ATOM 723 C C . GLY A 1 89 ? 1.508 11.721 15.244 1.00 91.94 89 GLY A C 1
ATOM 724 O O . GLY A 1 89 ? 0.739 12.626 15.554 1.00 91.94 89 GLY A O 1
ATOM 725 N N . LYS A 1 90 ? 1.776 11.425 13.962 1.00 91.81 90 LYS A N 1
ATOM 726 C CA . LYS A 1 90 ? 1.176 12.155 12.829 1.00 91.81 90 LYS A CA 1
ATOM 727 C C . LYS A 1 90 ? -0.345 12.025 12.773 1.00 91.81 90 LYS A C 1
ATOM 729 O O . LYS A 1 90 ? -1.012 13.015 12.501 1.00 91.81 90 LYS A O 1
ATOM 734 N N . THR A 1 91 ? -0.911 10.854 13.079 1.00 90.94 91 THR A N 1
ATOM 735 C CA . THR A 1 91 ? -2.378 10.658 13.104 1.00 90.94 91 THR A CA 1
ATOM 736 C C . THR A 1 91 ? -3.090 11.453 14.202 1.00 90.94 91 THR A C 1
ATOM 738 O O . THR A 1 91 ? -4.289 11.696 14.099 1.00 90.94 91 THR A O 1
ATOM 741 N N . GLN A 1 92 ? -2.360 11.877 15.236 1.00 88.62 92 GLN A N 1
ATOM 742 C CA . GLN A 1 92 ? -2.894 12.599 16.394 1.00 88.62 92 GLN A CA 1
ATOM 743 C C . GLN A 1 92 ? -2.767 14.125 16.272 1.00 88.62 92 GLN A C 1
ATOM 745 O O . GLN A 1 92 ? -3.176 14.840 17.182 1.00 88.62 92 GLN A O 1
ATOM 750 N N . ILE A 1 93 ? -2.217 14.641 15.167 1.00 88.81 93 ILE A N 1
ATOM 751 C CA . ILE A 1 93 ? -2.119 16.085 14.930 1.00 88.81 93 ILE A CA 1
ATOM 752 C C . ILE A 1 93 ? -3.520 16.653 14.673 1.00 88.81 93 ILE A C 1
ATOM 754 O O . ILE A 1 93 ? -4.173 16.311 13.686 1.00 88.81 93 ILE A O 1
ATOM 758 N N . GLU A 1 94 ? -3.976 17.540 15.556 1.00 86.00 94 GLU A N 1
ATOM 759 C CA . GLU A 1 94 ? -5.285 18.197 15.429 1.00 86.00 94 GLU A CA 1
ATOM 760 C C . GLU A 1 94 ? -5.259 19.389 14.457 1.00 86.00 94 GLU A C 1
ATOM 762 O O . GLU A 1 94 ? -6.287 19.749 13.879 1.00 86.00 94 GLU A O 1
ATOM 767 N N . GLU A 1 95 ? -4.085 19.982 14.231 1.00 85.94 95 GLU A N 1
ATOM 768 C CA . GLU A 1 95 ? -3.908 21.142 13.357 1.00 85.94 95 GLU A CA 1
ATOM 769 C C . GLU A 1 95 ? -4.275 20.823 11.898 1.00 85.94 95 GLU A C 1
ATOM 771 O O . GLU A 1 95 ? -3.894 19.792 11.343 1.00 85.94 95 GLU A O 1
ATOM 776 N N . ASN A 1 96 ? -5.031 21.725 11.261 1.00 84.00 96 ASN A N 1
ATOM 777 C CA . ASN A 1 96 ? -5.365 21.699 9.830 1.00 84.00 96 ASN A CA 1
ATOM 778 C C . ASN A 1 96 ? -5.935 20.370 9.287 1.00 84.00 96 ASN A C 1
ATOM 780 O O . ASN A 1 96 ? -5.825 20.094 8.094 1.00 84.00 96 ASN A O 1
ATOM 784 N N . ASN A 1 97 ? -6.577 19.554 10.131 1.00 88.38 97 ASN A N 1
ATOM 785 C CA . ASN A 1 97 ? -7.034 18.196 9.794 1.00 88.38 97 ASN A CA 1
ATOM 786 C C . ASN A 1 97 ? -5.911 17.226 9.371 1.00 88.38 97 ASN A C 1
ATOM 788 O O . ASN A 1 97 ? -6.211 16.161 8.824 1.00 88.38 97 ASN A O 1
ATOM 792 N N . GLU A 1 98 ? -4.639 17.538 9.631 1.00 89.88 98 GLU A N 1
ATOM 793 C CA . GLU A 1 98 ? -3.512 16.725 9.163 1.00 89.88 98 GLU A CA 1
ATOM 794 C C . GLU A 1 98 ? -3.584 15.294 9.719 1.00 89.88 98 GLU A C 1
ATOM 796 O O . GLU A 1 98 ? -3.478 14.322 8.966 1.00 89.88 98 GLU A O 1
ATOM 801 N N . GLY A 1 99 ? -3.880 15.139 11.013 1.00 91.81 99 GLY A N 1
ATOM 802 C CA . GLY A 1 99 ? -4.015 13.823 11.635 1.00 91.81 99 GLY A CA 1
ATOM 803 C C . GLY A 1 99 ? -5.157 12.984 11.065 1.00 91.81 99 GLY A C 1
ATOM 804 O O . GLY A 1 99 ? -5.023 11.764 10.919 1.00 91.81 99 GLY A O 1
ATOM 805 N N . ARG A 1 100 ? -6.252 13.622 10.632 1.00 90.88 100 ARG A N 1
ATOM 806 C CA . ARG A 1 100 ? -7.359 12.933 9.945 1.00 90.88 100 ARG A CA 1
ATOM 807 C C . ARG A 1 100 ? -6.933 12.428 8.572 1.00 90.88 100 ARG A C 1
ATOM 809 O O . ARG A 1 100 ? -7.267 11.300 8.220 1.00 90.88 100 ARG A O 1
ATOM 816 N N . ILE A 1 101 ? -6.163 13.223 7.829 1.00 93.06 101 ILE A N 1
ATOM 817 C CA . ILE A 1 101 ? -5.615 12.827 6.525 1.00 93.06 101 ILE A CA 1
ATOM 818 C C . ILE A 1 101 ? -4.681 11.624 6.693 1.00 93.06 101 ILE A C 1
ATOM 820 O O . ILE A 1 101 ? -4.824 10.636 5.975 1.00 93.06 101 ILE A O 1
ATOM 824 N N . TRP A 1 102 ? -3.769 11.658 7.668 1.00 94.56 102 TRP A N 1
ATOM 825 C CA . TRP A 1 102 ? -2.879 10.529 7.961 1.00 94.56 102 TRP A CA 1
ATOM 826 C C . TRP A 1 102 ? -3.635 9.274 8.396 1.00 94.56 102 TRP A C 1
ATOM 828 O O . TRP A 1 102 ? -3.311 8.177 7.941 1.00 94.56 102 TRP A O 1
ATOM 838 N N . SER A 1 103 ? -4.666 9.431 9.227 1.00 93.50 103 SER A N 1
ATOM 839 C CA . SER A 1 103 ? -5.524 8.320 9.651 1.00 93.50 103 SER A CA 1
ATOM 840 C C . SER A 1 103 ? -6.236 7.679 8.461 1.00 93.50 103 SER A C 1
ATOM 842 O O . SER A 1 103 ? -6.228 6.457 8.329 1.00 93.50 103 SER A O 1
ATOM 844 N N . TYR A 1 104 ? -6.796 8.495 7.563 1.00 93.38 104 TYR A N 1
ATOM 845 C CA . TYR A 1 104 ? -7.441 8.023 6.340 1.00 93.38 104 TYR A CA 1
ATOM 846 C C . TYR A 1 104 ? -6.456 7.292 5.421 1.00 93.38 104 TYR A C 1
ATOM 848 O O . TYR A 1 104 ? -6.741 6.182 4.977 1.00 93.38 104 TYR A O 1
ATOM 856 N N . LYS A 1 105 ? -5.268 7.869 5.188 1.00 95.69 105 LYS A N 1
ATOM 857 C CA . LYS A 1 105 ? -4.215 7.234 4.381 1.00 95.69 105 LYS A CA 1
ATOM 858 C C . LYS A 1 105 ? -3.820 5.868 4.938 1.00 95.69 105 LYS A C 1
ATOM 860 O O . LYS A 1 105 ? -3.729 4.906 4.184 1.00 95.69 105 LYS A O 1
ATOM 865 N N . LEU A 1 106 ? -3.624 5.771 6.254 1.00 95.62 106 LEU A N 1
ATOM 866 C CA . LEU A 1 106 ? -3.256 4.517 6.908 1.00 95.62 106 LEU A CA 1
ATOM 867 C C . LEU A 1 106 ? -4.357 3.457 6.775 1.00 95.62 106 LEU A C 1
ATOM 869 O O . LEU A 1 106 ? -4.068 2.305 6.459 1.00 95.62 106 LEU A O 1
ATOM 873 N N . GLN A 1 107 ? -5.615 3.847 6.990 1.00 94.56 107 GLN A N 1
ATOM 874 C CA . GLN A 1 107 ? -6.760 2.950 6.831 1.00 94.56 107 GLN A CA 1
ATOM 875 C C . GLN A 1 107 ? -6.857 2.442 5.396 1.00 94.56 107 GLN A C 1
ATOM 877 O O . GLN A 1 107 ? -6.885 1.232 5.186 1.00 94.56 107 GLN A O 1
ATOM 882 N N . ARG A 1 108 ? -6.823 3.348 4.411 1.00 95.81 108 ARG A N 1
ATOM 883 C CA . ARG A 1 108 ? -6.919 2.977 2.998 1.00 95.81 108 ARG A CA 1
ATOM 884 C C . ARG A 1 108 ? -5.766 2.076 2.569 1.00 95.81 108 ARG A C 1
ATOM 886 O O . ARG A 1 108 ? -5.988 1.097 1.865 1.00 95.81 108 ARG A O 1
ATOM 893 N N . LEU A 1 109 ? -4.552 2.352 3.041 1.00 97.25 109 LEU A N 1
ATOM 894 C CA . LEU A 1 109 ? -3.394 1.497 2.796 1.00 97.25 109 LEU A CA 1
ATOM 895 C C . LEU A 1 109 ? -3.637 0.065 3.284 1.00 97.25 109 LEU A C 1
ATOM 897 O O . LEU A 1 109 ? -3.391 -0.878 2.538 1.00 97.25 109 LEU A O 1
ATOM 901 N N . PHE A 1 110 ? -4.151 -0.107 4.504 1.00 97.06 110 PHE A N 1
ATOM 902 C CA . PHE A 1 110 ? -4.459 -1.429 5.055 1.00 97.06 110 PHE A CA 1
ATOM 903 C C . PHE A 1 110 ? -5.596 -2.142 4.330 1.00 97.06 110 PHE A C 1
ATOM 905 O O . PHE A 1 110 ? -5.485 -3.343 4.090 1.00 97.06 110 PHE A O 1
ATOM 912 N N 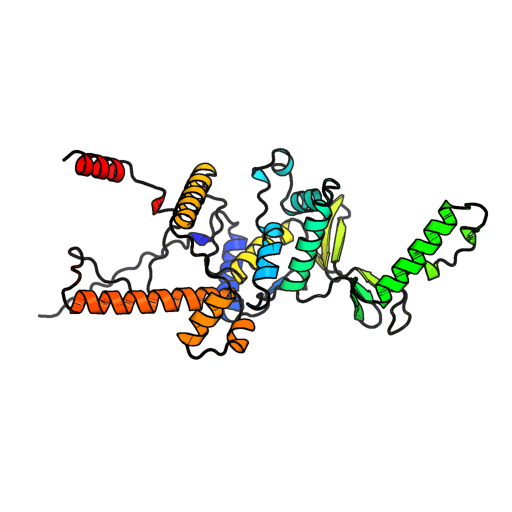. GLU A 1 111 ? -6.640 -1.427 3.914 1.00 95.94 111 GLU A N 1
ATOM 913 C CA . GLU A 1 111 ? -7.691 -1.998 3.066 1.00 95.94 111 GLU A CA 1
ATOM 914 C C . GLU A 1 111 ? -7.121 -2.535 1.747 1.00 95.94 111 GLU A C 1
ATOM 916 O O . GLU A 1 111 ? -7.434 -3.657 1.348 1.00 95.94 111 GLU A O 1
ATOM 921 N N . LEU A 1 112 ? -6.231 -1.773 1.100 1.00 97.06 112 LEU A N 1
ATOM 922 C CA . LEU A 1 112 ? -5.608 -2.161 -0.167 1.00 97.06 112 LEU A CA 1
ATOM 923 C C . LEU A 1 112 ? -4.702 -3.389 -0.022 1.00 97.06 112 LEU A C 1
ATOM 925 O O . LEU A 1 112 ? -4.830 -4.334 -0.803 1.00 97.06 112 LEU A O 1
ATOM 929 N N . ILE A 1 113 ? -3.797 -3.390 0.963 1.00 97.62 113 ILE A N 1
ATOM 930 C CA . ILE A 1 113 ? -2.779 -4.446 1.084 1.00 97.62 113 ILE A CA 1
ATOM 931 C C . ILE A 1 113 ? -3.311 -5.712 1.757 1.00 97.62 113 ILE A C 1
ATOM 933 O O . ILE A 1 113 ? -2.840 -6.794 1.436 1.00 97.62 113 ILE A O 1
ATOM 937 N N . PHE A 1 114 ? -4.292 -5.618 2.662 1.00 97.38 114 PHE A N 1
ATOM 938 C CA . PHE A 1 114 ? -4.864 -6.792 3.336 1.00 97.38 114 PHE A CA 1
ATOM 939 C C . PHE A 1 114 ? -6.190 -7.259 2.721 1.00 97.38 114 PHE A C 1
ATOM 941 O O . PHE A 1 114 ? -6.688 -8.318 3.100 1.00 97.38 114 PHE A O 1
ATOM 948 N N . ARG A 1 115 ? -6.757 -6.503 1.765 1.00 95.00 115 ARG A N 1
ATOM 949 C CA . ARG A 1 115 ? -8.088 -6.742 1.168 1.00 95.00 115 ARG A CA 1
ATOM 950 C C . ARG A 1 115 ? -9.183 -6.901 2.219 1.00 95.00 115 ARG A C 1
ATOM 952 O O . ARG A 1 115 ? -10.026 -7.794 2.148 1.00 95.00 115 ARG A O 1
ATOM 959 N N . ILE A 1 116 ? -9.139 -6.015 3.201 1.00 93.94 116 ILE A N 1
ATOM 960 C CA . ILE A 1 116 ? -10.139 -5.901 4.255 1.00 93.94 116 ILE A CA 1
ATOM 961 C C . ILE A 1 116 ? -10.955 -4.636 4.041 1.00 93.94 116 ILE A C 1
ATOM 963 O O . ILE A 1 116 ? -10.490 -3.691 3.411 1.00 93.94 116 ILE A O 1
ATOM 967 N N . ASP A 1 117 ? -12.146 -4.609 4.620 1.00 91.88 117 ASP A N 1
ATOM 968 C CA . ASP A 1 117 ? -12.950 -3.400 4.706 1.00 91.88 117 ASP A CA 1
ATOM 969 C C . ASP A 1 117 ? -12.828 -2.806 6.108 1.00 91.88 117 ASP A C 1
ATOM 971 O O . ASP A 1 117 ? -12.996 -3.517 7.105 1.00 91.88 117 ASP A O 1
ATOM 975 N N . ASN A 1 118 ? -12.539 -1.508 6.204 1.00 92.06 118 ASN A N 1
ATOM 976 C CA . ASN A 1 118 ? -12.522 -0.826 7.486 1.00 92.06 118 ASN A CA 1
ATOM 977 C C . ASN A 1 118 ? -13.955 -0.613 7.995 1.00 92.06 118 ASN A C 1
ATOM 979 O O . ASN A 1 118 ? -14.837 -0.113 7.292 1.00 92.06 118 ASN A O 1
ATOM 983 N N . GLY A 1 119 ? -14.188 -0.988 9.245 1.00 93.25 119 GLY A N 1
ATOM 984 C CA . GLY A 1 119 ? -15.518 -1.002 9.826 1.00 93.25 119 GLY A CA 1
ATOM 985 C C . GLY A 1 119 ? -15.584 -1.842 11.087 1.00 93.25 119 GLY A C 1
ATOM 986 O O . GLY A 1 119 ? -14.574 -2.064 11.759 1.00 93.25 119 GLY A O 1
ATOM 987 N N . ILE A 1 120 ? -16.781 -2.336 11.375 1.00 93.44 120 ILE A N 1
ATOM 988 C CA . ILE A 1 120 ? -17.079 -3.185 12.523 1.00 93.44 120 ILE A CA 1
ATOM 989 C C . ILE A 1 120 ? -17.429 -4.582 12.027 1.00 93.44 120 ILE A C 1
ATOM 991 O O . ILE A 1 120 ? -18.319 -4.749 11.193 1.00 93.44 120 ILE A O 1
ATOM 995 N N . LYS A 1 121 ? -16.749 -5.596 12.559 1.00 95.25 121 LYS A N 1
ATOM 996 C CA . LYS A 1 121 ? -17.017 -7.001 12.258 1.00 95.25 121 LYS A CA 1
ATOM 997 C C . LYS A 1 121 ? -17.758 -7.659 13.407 1.00 95.25 121 LYS A C 1
ATOM 999 O O . LYS A 1 121 ? -17.407 -7.491 14.570 1.00 95.25 121 LYS A O 1
ATOM 1004 N N . CYS A 1 122 ? -18.786 -8.424 13.065 1.00 95.00 122 CYS A N 1
ATOM 1005 C CA . CYS A 1 122 ? -19.513 -9.256 14.008 1.00 95.00 122 CYS A CA 1
ATOM 1006 C C . CYS A 1 122 ? -18.755 -10.558 14.276 1.00 95.00 122 CYS A C 1
ATOM 1008 O O . CYS A 1 122 ? -18.430 -11.290 13.339 1.00 95.00 122 CYS A O 1
ATOM 1010 N N . GLU A 1 123 ? -18.532 -10.874 15.550 1.00 94.56 123 GLU A N 1
ATOM 1011 C CA . GLU A 1 123 ? -17.828 -12.092 15.964 1.00 94.56 123 GLU A CA 1
ATOM 1012 C C . GLU A 1 123 ? -18.668 -13.359 15.750 1.00 94.56 123 GLU A C 1
ATOM 1014 O O . GLU A 1 123 ? -18.116 -14.433 15.529 1.00 94.56 123 GLU A O 1
ATOM 1019 N N . GLU A 1 124 ? -19.999 -13.247 15.767 1.00 93.56 124 GLU A N 1
ATOM 1020 C CA . GLU A 1 124 ? -20.891 -14.411 15.678 1.00 93.56 124 GLU A CA 1
ATOM 1021 C C . GLU A 1 124 ? -21.210 -14.818 14.234 1.00 93.56 124 GLU A C 1
ATOM 1023 O O . GLU A 1 124 ? -21.238 -16.006 13.924 1.00 93.56 124 GLU A O 1
ATOM 1028 N N . CYS A 1 125 ? -21.429 -13.858 13.327 1.00 94.31 125 CYS A N 1
ATOM 1029 C CA . CYS A 1 125 ? -21.789 -14.158 11.933 1.00 94.31 125 CYS A CA 1
ATOM 1030 C C . CYS A 1 125 ? -20.748 -13.725 10.889 1.00 94.31 125 CYS A C 1
ATOM 1032 O O . CYS A 1 125 ? -20.957 -13.952 9.695 1.00 94.31 125 CYS A O 1
ATOM 1034 N N . GLY A 1 126 ? -19.662 -13.066 11.309 1.00 93.12 126 GLY A N 1
ATOM 1035 C CA . GLY A 1 126 ? -18.582 -12.601 10.434 1.00 93.12 126 GLY A CA 1
ATOM 1036 C C . GLY A 1 126 ? -18.941 -11.433 9.511 1.00 93.12 126 GLY A C 1
ATOM 1037 O O . GLY A 1 126 ? -18.103 -11.019 8.714 1.00 93.12 126 GLY A O 1
ATOM 1038 N N . HIS A 1 127 ? -20.166 -10.901 9.586 1.00 94.62 127 HIS A N 1
ATOM 1039 C CA . HIS A 1 127 ? -20.582 -9.756 8.779 1.00 94.62 127 HIS A CA 1
ATOM 1040 C C . HIS A 1 127 ? -19.776 -8.510 9.155 1.00 94.62 127 HIS A C 1
ATOM 1042 O O . HIS A 1 127 ? -19.640 -8.201 10.339 1.00 94.62 127 HIS A O 1
ATOM 1048 N N . VAL A 1 128 ? -19.273 -7.808 8.142 1.00 95.06 128 VAL A N 1
ATOM 1049 C CA . VAL A 1 128 ? -18.556 -6.541 8.289 1.00 95.06 128 VAL A CA 1
ATOM 1050 C C . VAL A 1 128 ? -19.482 -5.419 7.843 1.00 95.06 128 VAL A C 1
ATOM 1052 O O . VAL A 1 128 ? -19.955 -5.434 6.710 1.00 95.06 128 VAL A O 1
ATOM 1055 N N . THR A 1 129 ? -19.724 -4.461 8.732 1.00 94.94 129 THR A N 1
ATOM 1056 C CA . THR A 1 129 ? -20.401 -3.201 8.420 1.00 94.94 129 THR A CA 1
ATOM 1057 C C . THR A 1 129 ? -19.344 -2.115 8.292 1.00 94.94 129 THR A C 1
ATOM 1059 O O . THR A 1 129 ? -18.644 -1.812 9.263 1.00 94.94 129 THR A O 1
ATOM 1062 N N . LYS A 1 130 ? -19.190 -1.546 7.096 1.00 94.44 130 LYS A N 1
ATOM 1063 C CA . LYS A 1 130 ? -18.191 -0.505 6.836 1.00 94.44 130 LYS A CA 1
ATOM 1064 C C . LYS A 1 130 ? -18.598 0.791 7.511 1.00 94.44 130 LYS A C 1
ATOM 1066 O O . LYS A 1 130 ? -19.779 1.087 7.676 1.00 94.44 130 LYS A O 1
ATOM 1071 N N . TYR A 1 131 ? -17.620 1.632 7.822 1.00 90.81 131 TYR A N 1
ATOM 1072 C CA . TYR A 1 131 ? -17.927 2.953 8.378 1.00 90.81 131 TYR A CA 1
ATOM 1073 C C . TYR A 1 131 ? -18.641 3.892 7.397 1.00 90.81 131 TYR A C 1
ATOM 1075 O O . TYR A 1 131 ? -19.262 4.864 7.819 1.00 90.81 131 TYR A O 1
ATOM 1083 N N . SER A 1 132 ? -18.570 3.594 6.099 1.00 88.44 132 SER A N 1
ATOM 1084 C CA . SER A 1 132 ? -19.317 4.275 5.041 1.00 88.44 132 SER A CA 1
ATOM 1085 C C . SER A 1 132 ? -20.758 3.786 4.888 1.00 88.44 132 SER A C 1
ATOM 1087 O O . SER A 1 132 ? -21.526 4.409 4.157 1.00 88.44 132 SER A O 1
ATOM 1089 N N . ASP A 1 133 ? -21.113 2.658 5.508 1.00 92.94 133 ASP A N 1
ATOM 1090 C CA . ASP A 1 133 ? -22.421 2.040 5.325 1.00 92.94 133 ASP A CA 1
ATOM 1091 C C . ASP A 1 133 ? -23.498 2.831 6.071 1.00 92.94 133 ASP A C 1
ATOM 1093 O O . ASP A 1 133 ? -23.263 3.442 7.123 1.00 92.94 133 ASP A O 1
ATOM 1097 N N . LYS A 1 134 ? -24.715 2.808 5.523 1.00 92.94 134 LYS A N 1
ATOM 1098 C CA . LYS A 1 134 ? -25.841 3.574 6.061 1.00 92.94 134 LYS A CA 1
ATOM 1099 C C . LYS A 1 134 ? -26.186 3.131 7.482 1.00 92.94 134 LYS A C 1
ATOM 1101 O O . LYS A 1 134 ? -26.477 3.963 8.330 1.00 92.94 134 LYS A O 1
ATOM 1106 N N . GLU A 1 135 ? -26.103 1.836 7.750 1.00 91.94 135 GLU A N 1
ATOM 1107 C CA . GLU A 1 135 ? -26.374 1.214 9.041 1.00 91.94 135 GLU A CA 1
ATOM 1108 C C . GLU A 1 135 ? -25.472 1.792 10.141 1.00 91.94 135 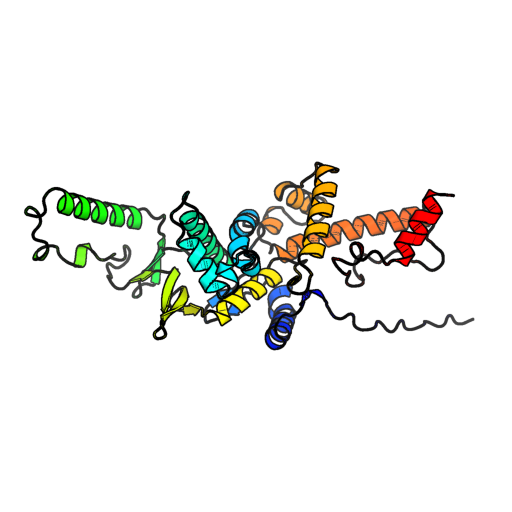GLU A C 1
ATOM 1110 O O . GLU A 1 135 ? -25.943 2.104 11.237 1.00 91.94 135 GLU A O 1
ATOM 1115 N N . TYR A 1 136 ? -24.186 1.994 9.838 1.00 90.88 136 TYR A N 1
ATOM 1116 C CA . TYR A 1 136 ? -23.245 2.606 10.772 1.00 90.88 136 TYR A CA 1
ATOM 1117 C C . TYR A 1 136 ? -23.480 4.113 10.928 1.00 90.88 136 TYR A C 1
ATOM 1119 O O . TYR A 1 136 ? -23.415 4.645 12.038 1.00 90.88 136 TYR A O 1
ATOM 1127 N N . ALA A 1 137 ? -23.804 4.812 9.837 1.00 91.19 137 ALA A N 1
ATOM 1128 C CA . ALA A 1 137 ? -24.157 6.229 9.887 1.00 91.19 137 ALA A CA 1
ATOM 1129 C C . ALA A 1 137 ? -25.417 6.482 10.737 1.00 91.19 137 ALA A C 1
ATOM 1131 O O . ALA A 1 137 ? -25.430 7.390 11.571 1.00 91.19 137 ALA A O 1
ATOM 1132 N N . ASP A 1 138 ? -26.447 5.647 10.579 1.00 90.56 138 ASP A N 1
ATOM 1133 C CA . ASP A 1 138 ? -27.690 5.704 11.349 1.00 90.56 138 ASP A CA 1
ATOM 1134 C C . ASP A 1 138 ? -27.434 5.417 12.837 1.00 90.56 138 ASP A C 1
ATOM 1136 O O . ASP A 1 138 ? -27.991 6.097 13.702 1.00 90.56 138 ASP A O 1
ATOM 1140 N N . TYR A 1 139 ? -26.553 4.460 13.151 1.00 89.81 139 TYR A N 1
ATOM 1141 C CA . TYR A 1 139 ? -26.088 4.217 14.518 1.00 89.81 139 TYR A CA 1
ATOM 1142 C C . TYR A 1 139 ? -25.398 5.454 15.114 1.00 89.81 139 TYR A C 1
ATOM 1144 O O . TYR A 1 139 ? -25.821 5.950 16.158 1.00 89.81 139 TYR A O 1
ATOM 1152 N N . ASN A 1 140 ? -24.406 6.026 14.425 1.00 89.06 140 ASN A N 1
ATOM 1153 C CA . ASN A 1 140 ? -23.699 7.217 14.910 1.00 89.06 140 ASN A CA 1
ATOM 1154 C C . ASN A 1 140 ? -24.623 8.418 15.101 1.00 89.06 140 ASN A C 1
ATOM 1156 O O . ASN A 1 140 ? -24.444 9.187 16.045 1.00 89.06 140 ASN A O 1
ATOM 1160 N N . LYS A 1 141 ? -25.624 8.582 14.230 1.00 89.62 141 LYS A N 1
ATOM 1161 C CA . LYS A 1 141 ? -26.621 9.645 14.357 1.00 89.62 141 LYS A CA 1
ATOM 1162 C C . LYS A 1 141 ? -27.439 9.492 15.641 1.00 89.62 141 LYS A C 1
ATOM 1164 O O . LYS A 1 141 ? -27.577 10.466 16.376 1.00 89.62 141 LYS A O 1
ATOM 1169 N N . LYS A 1 142 ? -27.913 8.279 15.952 1.00 87.44 142 LYS A N 1
ATOM 1170 C CA . LYS A 1 142 ? -28.634 7.992 17.207 1.00 87.44 142 LYS A CA 1
ATOM 1171 C C . LYS A 1 142 ? -27.774 8.304 18.432 1.00 87.44 142 LYS A C 1
ATOM 1173 O O . LYS A 1 142 ? -28.244 8.956 19.361 1.00 87.44 142 LYS A O 1
ATOM 1178 N N . ILE A 1 143 ? -26.508 7.889 18.409 1.00 87.25 143 ILE A N 1
ATOM 1179 C CA . ILE A 1 143 ? -25.549 8.167 19.484 1.00 87.25 143 ILE A CA 1
ATOM 1180 C C . ILE A 1 143 ? -25.322 9.678 19.648 1.00 87.25 143 ILE A C 1
ATOM 1182 O O . ILE A 1 143 ? -25.377 10.197 20.762 1.00 87.25 143 ILE A O 1
ATOM 1186 N N . ALA A 1 144 ? -25.124 10.411 18.550 1.00 86.69 144 ALA A N 1
ATOM 1187 C CA . ALA A 1 144 ? -24.939 11.860 18.582 1.00 86.69 144 ALA A CA 1
ATOM 1188 C C . ALA A 1 144 ? -26.171 12.594 19.138 1.00 86.69 144 ALA A C 1
ATOM 1190 O O . ALA A 1 144 ? -26.026 13.496 19.960 1.00 86.69 144 ALA A O 1
ATOM 1191 N N . GLU A 1 145 ? -27.382 12.191 18.742 1.00 86.50 145 GLU A N 1
ATOM 1192 C CA . GLU A 1 145 ? -28.636 12.753 19.260 1.00 86.50 145 GLU A CA 1
ATOM 1193 C C . GLU A 1 145 ? -28.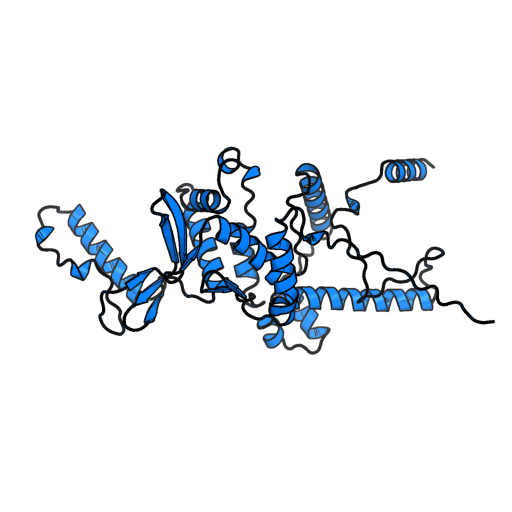790 12.532 20.773 1.00 86.50 145 GLU A C 1
ATOM 1195 O O . GLU A 1 145 ? -29.220 13.444 21.483 1.00 86.50 145 GLU A O 1
ATOM 1200 N N . LEU A 1 146 ? -28.401 11.358 21.285 1.00 82.50 146 LEU A N 1
ATOM 1201 C CA . LEU A 1 146 ? -28.392 11.071 22.724 1.00 82.50 146 LEU A CA 1
ATOM 1202 C C . LEU A 1 146 ? -27.412 11.977 23.478 1.00 82.50 146 LEU A C 1
ATOM 1204 O O . LEU A 1 146 ? -27.784 12.578 24.487 1.00 82.50 146 LEU A O 1
ATOM 1208 N N . PHE A 1 147 ? -26.186 12.132 22.972 1.00 81.69 147 PHE A N 1
ATOM 1209 C CA . PHE A 1 147 ? -25.188 13.008 23.593 1.00 81.69 147 PHE A CA 1
ATOM 1210 C C . PHE A 1 147 ? -25.578 14.489 23.556 1.00 81.69 147 PHE A C 1
ATOM 1212 O O . PHE A 1 147 ? -25.278 15.214 24.504 1.00 81.69 147 PHE A O 1
ATOM 1219 N N . THR A 1 148 ? -26.249 14.952 22.500 1.00 84.00 148 THR A N 1
ATOM 1220 C CA . THR A 1 148 ? -26.763 16.329 22.427 1.00 84.00 148 THR A CA 1
ATOM 1221 C C . THR A 1 148 ? -27.834 16.570 23.488 1.00 84.00 148 THR A C 1
ATOM 1223 O O . THR A 1 148 ? -27.719 17.528 24.248 1.00 84.00 148 THR A O 1
ATOM 1226 N N . LYS A 1 149 ? -28.803 15.654 23.635 1.00 80.69 149 LYS A N 1
ATOM 1227 C CA . LYS A 1 149 ? -29.842 15.746 24.678 1.00 80.69 149 LYS A CA 1
ATOM 1228 C C . LYS A 1 149 ? -29.252 15.781 26.091 1.00 80.69 149 LYS A C 1
ATOM 1230 O O . LYS A 1 149 ? -29.672 16.591 26.910 1.00 80.69 149 LYS A O 1
ATOM 1235 N N . LEU A 1 150 ? -28.233 14.959 26.353 1.00 77.06 150 LEU A N 1
ATOM 1236 C CA . LEU A 1 150 ? -27.498 14.949 27.625 1.00 77.06 150 LEU A CA 1
ATOM 1237 C C . LEU A 1 150 ? -26.773 16.273 27.918 1.00 77.06 150 LEU A C 1
ATOM 1239 O O . LEU A 1 150 ? -26.665 16.667 29.078 1.00 77.06 150 LEU A O 1
ATOM 1243 N N . LYS A 1 151 ? -26.256 16.952 26.887 1.00 78.06 151 LYS A N 1
ATOM 1244 C CA . LYS A 1 151 ? -25.578 18.250 27.035 1.00 78.06 151 LYS A CA 1
ATOM 1245 C C . LYS A 1 151 ? -26.553 19.405 27.261 1.00 78.06 151 LYS A C 1
ATOM 1247 O O . LYS A 1 151 ? -26.212 20.328 27.994 1.00 78.06 151 LYS A O 1
ATOM 1252 N N . GLU A 1 152 ? -27.716 19.374 26.615 1.00 80.25 152 GLU A N 1
ATOM 1253 C CA . GLU A 1 152 ? -28.705 20.460 26.659 1.00 80.25 152 GLU A CA 1
ATOM 1254 C C . GLU A 1 152 ? -29.531 20.461 27.950 1.00 80.25 152 GLU A C 1
ATOM 1256 O O . GLU A 1 152 ? -29.797 21.531 28.497 1.00 80.25 152 GLU A O 1
ATOM 1261 N N . ASP A 1 153 ? -29.885 19.288 28.482 1.00 71.44 153 ASP A N 1
ATOM 1262 C CA . ASP A 1 153 ? -30.547 19.178 29.783 1.00 71.44 153 ASP A CA 1
ATOM 1263 C C . ASP A 1 153 ? -30.069 17.928 30.547 1.00 71.44 153 ASP A C 1
ATOM 1265 O O . ASP A 1 153 ? -30.669 16.852 30.435 1.00 71.44 153 ASP A O 1
ATOM 1269 N N . PRO A 1 154 ? -29.022 18.071 31.385 1.00 64.06 154 PRO A N 1
ATOM 1270 C CA . PRO A 1 154 ? -28.460 16.983 32.184 1.00 64.06 154 PRO A CA 1
ATOM 1271 C C . PRO A 1 154 ? -29.442 16.339 33.175 1.00 64.06 154 PRO A C 1
ATOM 1273 O O . PRO A 1 154 ? -29.133 15.284 33.722 1.00 64.06 154 PRO A O 1
ATOM 1276 N N . LYS A 1 155 ? -30.595 16.971 33.457 1.00 65.38 155 LYS A N 1
ATOM 1277 C CA . LYS A 1 155 ? -31.639 16.442 34.352 1.00 65.38 155 LYS A CA 1
ATOM 1278 C C . LYS A 1 155 ? -32.784 15.754 33.599 1.00 65.38 155 LYS A C 1
ATOM 1280 O O . LYS A 1 155 ? -33.573 15.063 34.238 1.00 65.38 155 LYS A O 1
ATOM 1285 N N . SER A 1 156 ? -32.885 15.935 32.279 1.00 61.38 156 SER A N 1
ATOM 1286 C CA . SER A 1 156 ? -33.933 15.326 31.438 1.00 61.38 156 SER A CA 1
ATOM 1287 C C . SER A 1 156 ? -33.669 13.868 31.071 1.00 61.38 156 SER A C 1
ATOM 1289 O O . SER A 1 156 ? -34.597 13.140 30.718 1.00 61.38 156 SER A O 1
ATOM 1291 N N . VAL A 1 157 ? -32.410 13.437 31.151 1.00 57.44 157 VAL A N 1
ATOM 1292 C CA . VAL A 1 157 ? -31.989 12.072 30.853 1.00 57.44 157 VAL A CA 1
ATOM 1293 C C . VAL A 1 157 ? -31.413 11.487 32.132 1.00 57.44 157 VAL A C 1
ATOM 1295 O O . VAL A 1 157 ? -30.327 11.874 32.561 1.00 57.44 157 VAL A O 1
ATOM 1298 N N . ASP A 1 158 ? -32.133 10.555 32.757 1.00 62.28 158 ASP A N 1
ATOM 1299 C CA . ASP A 1 158 ? -31.540 9.753 33.823 1.00 62.28 158 ASP A CA 1
ATOM 1300 C C . ASP A 1 158 ? -30.487 8.843 33.186 1.00 62.28 158 ASP A C 1
ATOM 1302 O O . ASP A 1 158 ? -30.809 7.875 32.497 1.00 62.28 158 ASP A O 1
ATOM 1306 N N . VAL A 1 159 ? -29.216 9.190 33.378 1.00 56.91 159 VAL A N 1
ATOM 1307 C CA . VAL A 1 159 ? -28.062 8.465 32.831 1.00 56.91 159 VAL A CA 1
ATOM 1308 C C . VAL A 1 159 ? -28.053 7.004 33.300 1.00 56.91 159 VAL A C 1
ATOM 1310 O O . VAL A 1 159 ? -27.581 6.142 32.568 1.00 56.91 159 VAL A O 1
ATOM 1313 N N . ASN A 1 160 ? -28.648 6.705 34.465 1.00 58.88 160 ASN A N 1
ATOM 1314 C CA . ASN A 1 160 ? -28.795 5.338 34.978 1.00 58.88 160 ASN A CA 1
ATOM 1315 C C . ASN A 1 160 ? -29.957 4.564 34.325 1.00 58.88 160 ASN A C 1
ATOM 1317 O O . ASN A 1 160 ? -30.094 3.365 34.553 1.00 58.88 160 ASN A O 1
ATOM 1321 N N . SER A 1 161 ? -30.798 5.241 33.536 1.00 60.38 161 SER A N 1
ATOM 1322 C CA . SER A 1 161 ? -31.920 4.658 32.785 1.00 60.38 161 SER A CA 1
ATOM 1323 C C . SER A 1 161 ? -31.626 4.476 31.293 1.00 60.38 161 SER A C 1
ATOM 1325 O O . SER A 1 161 ? -32.439 3.887 30.578 1.00 60.38 161 SER A O 1
ATOM 1327 N N . ILE A 1 162 ? -30.484 4.984 30.805 1.00 63.72 162 ILE A N 1
ATOM 1328 C CA . ILE A 1 162 ? -30.033 4.719 29.439 1.00 63.72 162 ILE A CA 1
ATOM 1329 C C . ILE A 1 162 ? -29.696 3.235 29.373 1.00 63.72 162 ILE A C 1
ATOM 1331 O O . ILE A 1 162 ? -28.741 2.782 29.998 1.00 63.72 162 ILE A O 1
ATOM 1335 N N . ASP A 1 163 ? -30.492 2.487 28.617 1.00 64.81 163 ASP A N 1
ATOM 1336 C CA . ASP A 1 163 ? -30.190 1.096 28.321 1.00 64.81 163 ASP A CA 1
ATOM 1337 C C . ASP A 1 163 ? -28.815 1.029 27.635 1.00 64.81 163 ASP A C 1
ATOM 1339 O O . ASP A 1 163 ? -28.630 1.553 26.532 1.00 64.81 163 ASP A O 1
ATOM 1343 N N . GLU A 1 164 ? -27.841 0.408 28.310 1.00 66.38 164 GLU A N 1
ATOM 1344 C CA . GLU A 1 164 ? -26.475 0.219 27.809 1.00 66.38 164 GLU A CA 1
ATOM 1345 C C . GLU A 1 164 ? -26.454 -0.462 26.436 1.00 66.38 164 GLU A C 1
ATOM 1347 O O . GLU A 1 164 ? -25.492 -0.287 25.685 1.00 66.38 164 GLU A O 1
ATOM 1352 N N . SER A 1 165 ? -27.510 -1.204 26.079 1.00 64.12 165 SER A N 1
ATOM 1353 C CA . SER A 1 165 ? -27.663 -1.793 24.751 1.00 64.12 165 SER A CA 1
ATOM 1354 C C . SER A 1 165 ? -27.635 -0.727 23.648 1.00 64.12 165 SER A C 1
ATOM 1356 O O . SER A 1 165 ? -27.007 -0.933 22.616 1.00 64.12 165 SER A O 1
ATOM 1358 N N . VAL A 1 166 ? -28.197 0.465 23.875 1.00 69.00 166 VAL A N 1
ATOM 1359 C CA . VAL A 1 166 ? -28.274 1.545 22.874 1.00 69.00 166 VAL A CA 1
ATOM 1360 C C . VAL A 1 166 ? -26.897 2.135 22.550 1.00 69.00 166 VAL A C 1
ATOM 1362 O O . VAL A 1 166 ? -26.694 2.664 21.458 1.00 69.00 166 VAL A O 1
ATOM 1365 N N . LEU A 1 167 ? -25.942 2.029 23.480 1.00 76.31 167 LEU A N 1
ATOM 1366 C CA . LEU A 1 167 ? -24.556 2.477 23.304 1.00 76.31 167 LEU A CA 1
ATOM 1367 C C . LEU A 1 167 ? -23.680 1.452 22.575 1.00 76.31 167 LEU A C 1
ATOM 1369 O O . LEU A 1 167 ? -22.513 1.736 22.298 1.00 76.31 167 LEU A O 1
ATOM 1373 N N . LYS A 1 168 ? -24.211 0.261 22.294 1.00 83.69 168 LYS A N 1
ATOM 1374 C CA . LYS A 1 168 ? -23.502 -0.798 21.584 1.00 83.69 168 LYS A CA 1
ATOM 1375 C C . LYS A 1 168 ? -23.998 -0.882 20.151 1.00 83.69 168 LYS A C 1
ATOM 1377 O O . LYS A 1 168 ? -25.176 -0.710 19.855 1.00 83.69 168 LYS A O 1
ATOM 1382 N N . PHE A 1 169 ? -23.077 -1.181 19.246 1.00 87.50 169 PHE A N 1
ATOM 1383 C CA . PHE A 1 169 ? -23.428 -1.462 17.865 1.00 87.50 169 PHE A CA 1
ATOM 1384 C C . PHE A 1 169 ? -23.944 -2.903 17.747 1.00 87.50 169 PHE A C 1
ATOM 1386 O O . PHE A 1 169 ? -23.196 -3.855 17.976 1.00 87.50 169 PHE A O 1
ATOM 1393 N N . HIS A 1 170 ? -25.210 -3.069 17.361 1.00 90.69 170 HIS A N 1
ATOM 1394 C CA . HIS A 1 170 ? -25.782 -4.378 17.037 1.00 90.69 170 HIS A CA 1
ATOM 1395 C C . HIS A 1 170 ? -25.557 -4.722 15.571 1.00 90.69 170 HIS A C 1
ATOM 1397 O O . HIS A 1 170 ? -25.834 -3.925 14.674 1.00 90.69 170 HIS A O 1
ATOM 1403 N N . CYS A 1 171 ? -25.114 -5.951 15.312 1.00 91.94 171 CYS A N 1
ATOM 1404 C CA . CYS A 1 171 ? -24.932 -6.439 13.953 1.00 91.94 171 CYS A CA 1
ATOM 1405 C C . CYS A 1 171 ? -26.263 -6.401 13.173 1.00 91.94 171 CYS A C 1
ATOM 1407 O O . CYS A 1 171 ? -27.213 -7.075 13.579 1.00 91.94 171 CYS A O 1
ATOM 1409 N N . PRO A 1 172 ? -26.331 -5.741 12.002 1.00 92.50 172 PRO A N 1
ATOM 1410 C CA . PRO A 1 172 ? -27.572 -5.638 11.230 1.00 92.50 172 PRO A CA 1
ATOM 1411 C C . PRO A 1 172 ? -28.063 -6.989 10.683 1.00 92.50 172 PRO A C 1
ATOM 1413 O O . PRO A 1 172 ? -29.236 -7.135 10.353 1.00 92.50 172 PRO A O 1
ATOM 1416 N N . LYS A 1 173 ? -27.181 -7.995 10.596 1.00 93.12 173 LYS A N 1
ATOM 1417 C CA . LYS A 1 173 ? -27.504 -9.321 10.051 1.00 93.12 173 LYS A CA 1
ATOM 1418 C C . LYS A 1 173 ? -28.059 -10.300 11.089 1.00 93.12 173 LYS A C 1
ATOM 1420 O O . LYS A 1 173 ? -28.915 -11.110 10.750 1.00 93.12 173 LYS A O 1
ATOM 1425 N N . CYS A 1 174 ? -27.540 -10.284 12.317 1.00 94.44 174 CYS A N 1
ATOM 1426 C CA . CYS A 1 174 ? -27.878 -11.289 13.337 1.00 94.44 174 CYS A CA 1
ATOM 1427 C C . CYS A 1 174 ? -28.282 -10.707 14.698 1.00 94.44 174 CYS A C 1
ATOM 1429 O O . CYS A 1 174 ? -28.653 -11.468 15.583 1.00 94.44 174 CYS A O 1
ATOM 1431 N N . GLY A 1 175 ? -28.209 -9.385 14.882 1.00 91.19 175 GLY A N 1
ATOM 1432 C CA . GLY A 1 175 ? -28.562 -8.713 16.134 1.00 91.19 175 GLY A CA 1
ATOM 1433 C C . GLY A 1 175 ? -27.533 -8.854 17.259 1.00 91.19 175 GLY A C 1
ATOM 1434 O O . GLY A 1 175 ? -27.758 -8.327 18.341 1.00 91.19 175 GLY A O 1
ATOM 1435 N N . SER A 1 176 ? -26.407 -9.538 17.030 1.00 91.94 176 SER A N 1
ATOM 1436 C CA . SER A 1 176 ? -25.360 -9.716 18.043 1.00 91.94 176 SER A CA 1
ATOM 1437 C C . SER A 1 176 ? -24.700 -8.395 18.445 1.00 91.94 176 SER A C 1
ATOM 1439 O O . SER A 1 176 ? -24.386 -7.572 17.583 1.00 91.94 176 SER A O 1
ATOM 1441 N N . GLU A 1 177 ? -24.419 -8.240 19.739 1.00 90.25 177 GLU A N 1
ATOM 1442 C CA . GLU A 1 177 ? -23.621 -7.139 20.306 1.00 90.25 177 GLU A CA 1
ATOM 1443 C C . GLU A 1 177 ? -22.111 -7.409 20.258 1.00 90.25 177 GLU A C 1
ATOM 1445 O O . GLU A 1 177 ? -21.307 -6.501 20.477 1.00 90.25 177 GLU A O 1
ATOM 1450 N N . LYS A 1 178 ? -21.697 -8.656 19.992 1.00 91.75 178 LYS A N 1
ATOM 1451 C CA . LYS A 1 178 ? -20.281 -9.036 19.985 1.00 91.75 178 LYS A CA 1
ATOM 1452 C C . LYS A 1 178 ? -19.639 -8.598 18.682 1.00 91.75 178 LYS A C 1
ATOM 1454 O O . LYS A 1 178 ? -19.781 -9.249 17.640 1.00 91.75 178 LYS A O 1
ATOM 1459 N N . THR A 1 179 ? -18.971 -7.456 18.745 1.00 92.56 179 THR A N 1
ATOM 1460 C CA . THR A 1 179 ? -18.361 -6.825 17.585 1.00 92.56 179 THR A CA 1
ATOM 1461 C C . THR A 1 179 ? -16.993 -6.240 17.912 1.00 92.56 179 THR A C 1
ATOM 1463 O O . THR A 1 179 ? -16.723 -5.836 19.044 1.00 92.56 179 THR A O 1
ATOM 1466 N N . HIS A 1 180 ? -16.124 -6.171 16.904 1.00 92.69 180 HIS A N 1
ATOM 1467 C CA . HIS A 1 180 ? -14.815 -5.535 17.012 1.00 92.69 180 HIS A CA 1
ATOM 1468 C C . HIS A 1 180 ? -14.523 -4.651 15.802 1.00 92.69 180 HIS A C 1
ATOM 1470 O O . HIS A 1 180 ? -14.949 -4.926 14.680 1.00 92.69 180 HIS A O 1
ATOM 1476 N N . ASN A 1 181 ? -13.748 -3.591 16.028 1.00 92.94 181 ASN A N 1
ATOM 1477 C CA . ASN A 1 181 ? -13.240 -2.753 14.946 1.00 92.94 181 ASN A CA 1
ATOM 1478 C C . ASN A 1 181 ? -12.223 -3.538 14.113 1.00 92.94 181 ASN A C 1
ATOM 1480 O O . ASN A 1 181 ? -11.290 -4.131 14.662 1.00 92.94 181 ASN A O 1
ATOM 1484 N N . MET A 1 182 ? -12.379 -3.487 12.792 1.00 94.88 182 MET A N 1
ATOM 1485 C CA . MET A 1 182 ? -11.497 -4.149 11.832 1.00 94.88 182 MET A CA 1
ATOM 1486 C C . MET A 1 182 ? -10.075 -3.606 11.885 1.00 94.88 182 MET A C 1
ATOM 1488 O O . MET A 1 182 ? -9.135 -4.381 11.769 1.00 94.88 182 MET A O 1
ATOM 1492 N N . ILE A 1 183 ? -9.914 -2.299 12.088 1.00 94.50 183 ILE A N 1
ATOM 1493 C CA . ILE A 1 183 ? -8.617 -1.645 12.254 1.00 94.50 183 ILE A CA 1
ATOM 1494 C C . ILE A 1 183 ? -8.692 -0.791 13.516 1.00 94.50 183 ILE A C 1
ATOM 1496 O O . ILE A 1 183 ? -9.563 0.071 13.644 1.00 94.50 183 ILE A O 1
ATOM 1500 N N . LYS A 1 184 ? -7.774 -1.012 14.457 1.00 93.06 184 LYS A N 1
ATOM 1501 C CA . LYS A 1 184 ? -7.638 -0.174 15.653 1.00 93.06 184 LYS A CA 1
ATOM 1502 C C . LYS A 1 184 ? -6.180 -0.005 16.053 1.00 93.06 184 LYS A C 1
ATOM 1504 O O . LYS A 1 184 ? -5.354 -0.888 15.842 1.00 93.06 184 LYS A O 1
ATOM 1509 N N . ILE A 1 185 ? -5.884 1.133 16.666 1.00 92.75 185 ILE A N 1
ATOM 1510 C CA . ILE A 1 185 ? -4.594 1.417 17.294 1.00 92.75 185 ILE A CA 1
ATOM 1511 C C . ILE A 1 185 ? -4.818 1.344 18.798 1.00 92.75 185 ILE A C 1
ATOM 1513 O O . ILE A 1 185 ? -5.757 1.948 19.315 1.00 92.75 185 ILE A O 1
ATOM 1517 N N . MET A 1 186 ? -3.983 0.587 19.498 1.00 93.00 186 MET A N 1
ATOM 1518 C CA . MET A 1 186 ? -4.069 0.453 20.949 1.00 93.00 186 MET A CA 1
ATOM 1519 C C . MET A 1 186 ? -2.680 0.360 21.571 1.00 93.00 186 MET A C 1
ATOM 1521 O O . MET A 1 186 ? -1.677 0.273 20.863 1.00 93.00 186 MET A O 1
ATOM 1525 N N . LYS A 1 187 ? -2.619 0.400 22.900 1.00 92.50 187 LYS A N 1
ATOM 1526 C CA . LYS A 1 187 ? -1.397 0.112 23.650 1.00 92.50 187 LYS A CA 1
ATOM 1527 C C . LYS A 1 187 ? -1.421 -1.340 24.113 1.00 92.50 187 LYS A C 1
ATOM 1529 O O . LYS A 1 187 ? -2.478 -1.829 24.504 1.00 92.50 187 LYS A O 1
ATOM 1534 N N . ASP A 1 188 ? -0.281 -2.011 24.029 1.00 90.56 188 ASP A N 1
ATOM 1535 C CA . ASP A 1 188 ? -0.082 -3.323 24.640 1.00 90.56 188 ASP A CA 1
ATOM 1536 C C . ASP A 1 188 ? 0.053 -3.212 26.171 1.00 90.56 188 ASP A C 1
ATOM 1538 O O . ASP A 1 188 ? 0.087 -2.112 26.733 1.00 90.56 188 ASP A O 1
ATOM 1542 N N . ASP A 1 189 ? 0.175 -4.355 26.847 1.00 89.38 189 ASP A N 1
ATOM 1543 C CA . ASP A 1 189 ? 0.350 -4.432 28.306 1.00 89.38 189 ASP A CA 1
ATOM 1544 C C . ASP A 1 189 ? 1.616 -3.705 28.799 1.00 89.38 189 ASP A C 1
ATOM 1546 O O . ASP A 1 189 ? 1.721 -3.323 29.962 1.00 89.38 189 ASP A O 1
ATOM 1550 N N . SER A 1 190 ? 2.586 -3.480 27.906 1.00 88.31 190 SER A N 1
ATOM 1551 C CA . SER A 1 190 ? 3.814 -2.722 28.170 1.00 88.31 190 SER A CA 1
ATOM 1552 C C . SER A 1 190 ? 3.675 -1.220 27.882 1.00 88.31 190 SER A C 1
ATOM 1554 O O . SER A 1 190 ? 4.661 -0.484 27.965 1.00 88.31 190 SER A O 1
ATOM 1556 N N . GLY A 1 191 ? 2.485 -0.744 27.508 1.00 89.44 191 GLY A N 1
ATOM 1557 C CA . GLY A 1 191 ? 2.219 0.649 27.156 1.00 89.44 191 GLY A CA 1
ATOM 1558 C C . GLY A 1 191 ? 2.729 1.078 25.774 1.00 89.44 191 GLY A C 1
ATOM 1559 O O . GLY A 1 191 ? 2.701 2.274 25.464 1.00 89.44 191 GLY A O 1
ATOM 1560 N N . LYS A 1 192 ? 3.201 0.148 24.935 1.00 90.62 192 LYS A N 1
ATOM 1561 C CA . LYS A 1 192 ? 3.701 0.422 23.581 1.00 90.62 192 LYS A CA 1
ATOM 1562 C C . LYS A 1 192 ? 2.561 0.379 22.578 1.00 90.62 192 LYS A C 1
ATOM 1564 O O . LYS A 1 192 ? 1.674 -0.462 22.666 1.00 90.62 192 LYS A O 1
ATOM 1569 N N . ASN A 1 193 ? 2.603 1.266 21.588 1.00 93.62 193 ASN A N 1
ATOM 1570 C CA . ASN A 1 193 ? 1.586 1.271 20.547 1.00 93.62 193 ASN A CA 1
ATOM 1571 C C . ASN A 1 193 ? 1.701 0.037 19.642 1.00 93.62 193 ASN A C 1
ATOM 1573 O O . ASN A 1 193 ? 2.799 -0.315 19.196 1.00 93.62 193 ASN A O 1
ATOM 1577 N N . VAL A 1 194 ? 0.551 -0.553 19.331 1.00 96.00 194 VAL A N 1
ATOM 1578 C CA . VAL A 1 194 ? 0.368 -1.660 18.393 1.00 96.00 194 VAL A CA 1
ATOM 1579 C C . VAL A 1 194 ? -0.831 -1.382 17.491 1.00 96.00 194 VAL A C 1
ATOM 1581 O O . VAL A 1 194 ? -1.779 -0.688 17.873 1.00 96.00 194 VAL A O 1
ATOM 1584 N N . ILE A 1 195 ? -0.790 -1.938 16.286 1.00 96.19 195 ILE A N 1
ATOM 1585 C CA . ILE A 1 195 ? -1.926 -1.927 15.365 1.00 96.19 195 ILE A CA 1
ATOM 1586 C C . ILE A 1 195 ? -2.608 -3.285 15.473 1.00 96.19 195 ILE A C 1
ATOM 1588 O O . ILE A 1 195 ? -1.939 -4.312 15.468 1.00 96.19 195 ILE A O 1
ATOM 1592 N N . VAL A 1 196 ? -3.932 -3.303 15.560 1.00 95.69 196 VAL A N 1
ATOM 1593 C CA . VAL A 1 196 ? -4.718 -4.534 15.510 1.00 95.69 196 VAL A CA 1
ATOM 1594 C C . VAL A 1 196 ? -5.603 -4.500 14.274 1.00 95.69 196 VAL A C 1
ATOM 1596 O O . VAL A 1 196 ? -6.417 -3.588 14.121 1.00 95.69 196 VAL A O 1
ATOM 1599 N N . ILE A 1 197 ? -5.428 -5.496 13.409 1.00 95.69 197 ILE A N 1
ATOM 1600 C CA . ILE A 1 197 ? -6.173 -5.681 12.165 1.00 95.69 197 ILE A CA 1
ATOM 1601 C C . ILE A 1 197 ? -6.887 -7.027 12.227 1.00 95.69 197 ILE A C 1
ATOM 1603 O O . ILE A 1 197 ? -6.232 -8.057 12.337 1.00 95.69 197 ILE A O 1
ATOM 1607 N N . ASP A 1 198 ? -8.219 -7.025 12.194 1.00 93.81 198 ASP A N 1
ATOM 1608 C CA . ASP A 1 198 ? -9.066 -8.221 12.344 1.00 93.81 198 ASP A CA 1
ATOM 1609 C C . ASP A 1 198 ? -8.615 -9.130 13.509 1.00 93.81 198 ASP A C 1
ATOM 1611 O O . ASP A 1 198 ? -8.366 -10.327 13.360 1.00 93.81 198 ASP A O 1
ATOM 1615 N N . ASN A 1 199 ? -8.431 -8.521 14.686 1.00 92.81 199 ASN A N 1
ATOM 1616 C CA . ASN A 1 199 ? -7.920 -9.163 15.906 1.00 92.81 199 ASN A CA 1
ATOM 1617 C C . ASN A 1 199 ? -6.508 -9.780 15.790 1.00 92.81 199 ASN A C 1
ATOM 1619 O O . ASN A 1 199 ? -6.081 -10.514 16.683 1.00 92.81 199 ASN A O 1
ATOM 1623 N N . LYS A 1 200 ? -5.751 -9.472 14.732 1.00 95.44 200 LYS A N 1
ATOM 1624 C CA . LYS A 1 200 ? -4.325 -9.796 14.598 1.00 95.44 200 LYS A CA 1
ATOM 1625 C C . LYS A 1 200 ? -3.476 -8.594 14.972 1.00 95.44 200 LYS A C 1
ATOM 1627 O O . LYS A 1 200 ? -3.695 -7.493 14.473 1.00 95.44 200 LYS A O 1
ATOM 1632 N N . THR A 1 201 ? -2.503 -8.805 15.847 1.00 96.31 201 THR A N 1
ATOM 1633 C CA . THR A 1 201 ? -1.637 -7.737 16.350 1.00 96.31 201 THR A CA 1
ATOM 1634 C C . THR A 1 201 ? -0.405 -7.578 15.468 1.00 96.31 201 THR A C 1
ATOM 1636 O O . THR A 1 201 ? 0.283 -8.550 15.169 1.00 96.31 201 THR A O 1
ATOM 1639 N N . ILE A 1 202 ? -0.110 -6.335 15.103 1.00 96.62 202 ILE A N 1
ATOM 1640 C CA . ILE A 1 202 ? 1.088 -5.893 14.394 1.00 96.62 202 ILE A CA 1
ATOM 1641 C C . ILE A 1 202 ? 1.884 -5.018 15.363 1.00 96.62 202 ILE A C 1
ATOM 1643 O O . ILE A 1 202 ? 1.461 -3.920 15.745 1.00 96.62 202 ILE A O 1
ATOM 1647 N N . THR A 1 203 ? 3.038 -5.527 15.785 1.00 96.00 203 THR A N 1
ATOM 1648 C CA . THR A 1 203 ? 3.955 -4.825 16.686 1.00 96.00 203 THR A CA 1
ATOM 1649 C C . THR A 1 203 ? 4.797 -3.786 15.941 1.00 96.00 203 THR A C 1
ATOM 1651 O O . THR A 1 203 ? 4.750 -3.658 14.718 1.00 96.00 203 THR A O 1
ATOM 1654 N N . ARG A 1 204 ? 5.642 -3.048 16.671 1.00 94.44 204 ARG A N 1
ATOM 1655 C CA . ARG A 1 204 ? 6.602 -2.099 16.079 1.00 94.44 204 ARG A CA 1
ATOM 1656 C C . ARG A 1 204 ? 7.591 -2.769 15.119 1.00 94.44 204 ARG A C 1
ATOM 1658 O O . ARG A 1 204 ? 7.912 -2.180 14.090 1.00 94.44 204 ARG A O 1
ATOM 1665 N N . LYS A 1 205 ? 8.072 -3.975 15.458 1.00 93.31 205 LYS A N 1
ATOM 1666 C CA . LYS A 1 205 ? 8.989 -4.748 14.601 1.00 93.31 205 LYS A CA 1
ATOM 1667 C C . LYS A 1 205 ? 8.252 -5.229 13.354 1.00 93.31 205 LYS A C 1
ATOM 1669 O O . LYS A 1 205 ? 8.747 -5.035 12.248 1.00 93.31 205 LYS A O 1
ATOM 1674 N N . ASP A 1 206 ? 7.044 -5.757 13.532 1.00 95.69 206 ASP A N 1
ATOM 1675 C CA . ASP A 1 206 ? 6.214 -6.210 12.414 1.00 95.69 206 ASP A CA 1
ATOM 1676 C C . ASP A 1 206 ? 5.915 -5.053 11.462 1.00 95.69 206 ASP A C 1
ATOM 1678 O O . ASP A 1 206 ? 6.112 -5.182 10.262 1.00 95.69 206 ASP A O 1
ATOM 1682 N N . TYR A 1 207 ? 5.540 -3.882 11.981 1.00 95.69 207 TYR A N 1
ATOM 1683 C CA . TYR A 1 207 ? 5.285 -2.701 11.159 1.00 95.69 207 TYR A CA 1
ATOM 1684 C C . TYR A 1 207 ? 6.510 -2.271 10.337 1.00 95.69 207 TYR A C 1
ATOM 1686 O O . TYR A 1 207 ? 6.377 -1.923 9.166 1.00 95.69 207 TYR A O 1
ATOM 1694 N N . ALA A 1 208 ? 7.714 -2.317 10.918 1.00 92.69 208 ALA A N 1
ATOM 1695 C CA . ALA A 1 208 ? 8.942 -2.010 10.186 1.00 92.69 208 ALA A CA 1
ATOM 1696 C C . ALA A 1 208 ? 9.170 -2.981 9.013 1.00 92.69 208 ALA A C 1
ATOM 1698 O O . ALA A 1 208 ? 9.487 -2.531 7.912 1.00 92.69 208 ALA A O 1
ATOM 1699 N N . ASN A 1 209 ? 8.930 -4.277 9.225 1.00 94.69 209 ASN A N 1
ATOM 1700 C CA . ASN A 1 209 ? 9.026 -5.291 8.174 1.00 94.69 209 ASN A CA 1
ATOM 1701 C C . ASN A 1 209 ? 7.914 -5.139 7.127 1.00 94.69 209 ASN A C 1
ATOM 1703 O O . ASN A 1 209 ? 8.184 -5.230 5.933 1.00 94.69 209 ASN A O 1
ATOM 1707 N N . LEU A 1 210 ? 6.680 -4.862 7.560 1.00 96.56 210 LEU A N 1
ATOM 1708 C CA . LEU A 1 210 ? 5.518 -4.656 6.693 1.00 96.56 210 LEU A CA 1
ATOM 1709 C C . LEU A 1 210 ? 5.778 -3.556 5.664 1.00 96.56 210 LEU A C 1
ATOM 1711 O O . LEU A 1 210 ? 5.490 -3.752 4.487 1.00 96.56 210 LEU A O 1
ATOM 1715 N N . ARG A 1 211 ? 6.360 -2.428 6.102 1.00 94.69 211 ARG A N 1
ATOM 1716 C CA . ARG A 1 211 ? 6.743 -1.318 5.217 1.00 94.69 211 ARG A CA 1
ATOM 1717 C C . ARG A 1 211 ? 7.598 -1.815 4.058 1.00 94.69 211 ARG A C 1
ATOM 1719 O O . ARG A 1 211 ? 7.257 -1.582 2.906 1.00 94.69 211 ARG A O 1
ATOM 1726 N N . GLN A 1 212 ? 8.675 -2.527 4.379 1.00 94.31 212 GLN A N 1
ATOM 1727 C CA . GLN A 1 212 ? 9.627 -3.018 3.389 1.00 94.31 212 GLN A CA 1
ATOM 1728 C C . GLN A 1 212 ? 8.980 -4.065 2.480 1.00 94.31 212 GLN A C 1
ATOM 1730 O O . GLN A 1 212 ? 9.009 -3.925 1.263 1.00 94.31 212 GLN A O 1
ATOM 1735 N N . ILE A 1 213 ? 8.294 -5.057 3.052 1.00 95.75 213 ILE A N 1
ATOM 1736 C CA . ILE A 1 213 ? 7.624 -6.113 2.281 1.00 95.75 213 ILE A CA 1
ATOM 1737 C C . ILE A 1 213 ? 6.654 -5.521 1.252 1.00 95.75 213 ILE A C 1
ATOM 1739 O O . ILE A 1 213 ? 6.700 -5.906 0.086 1.00 95.75 213 ILE A O 1
ATOM 1743 N N . VAL A 1 214 ? 5.807 -4.567 1.650 1.00 96.69 214 VAL A N 1
ATOM 1744 C CA . VAL A 1 214 ? 4.835 -3.957 0.731 1.00 96.69 214 VAL A CA 1
ATOM 1745 C C . VAL A 1 214 ? 5.527 -3.134 -0.351 1.00 96.69 214 VAL A C 1
ATOM 1747 O O . VAL A 1 214 ? 5.113 -3.208 -1.510 1.00 96.69 214 VAL A O 1
ATOM 1750 N N . LEU A 1 215 ? 6.564 -2.366 0.000 1.00 94.69 215 LEU A N 1
ATOM 1751 C CA . LEU A 1 215 ? 7.301 -1.553 -0.967 1.00 94.69 215 LEU A CA 1
ATOM 1752 C C . LEU A 1 215 ? 7.979 -2.440 -2.022 1.00 94.69 215 LEU A C 1
ATOM 1754 O O . LEU A 1 215 ? 7.735 -2.250 -3.211 1.00 94.69 215 LEU A O 1
ATOM 1758 N N . PHE A 1 216 ? 8.701 -3.483 -1.607 1.00 93.94 216 PHE A N 1
ATOM 1759 C CA . PHE A 1 216 ? 9.322 -4.447 -2.525 1.00 93.94 216 PHE A CA 1
ATOM 1760 C C . PHE A 1 216 ? 8.304 -5.258 -3.347 1.00 93.94 216 PHE A C 1
ATOM 1762 O O . PHE A 1 216 ? 8.558 -5.567 -4.513 1.00 93.94 216 PHE A O 1
ATOM 1769 N N . GLN A 1 217 ? 7.143 -5.603 -2.777 1.00 95.12 217 GLN A N 1
ATOM 1770 C CA . GLN A 1 217 ? 6.109 -6.356 -3.496 1.00 95.12 217 GLN A CA 1
ATOM 1771 C C . GLN A 1 217 ? 5.452 -5.522 -4.609 1.00 95.12 217 GLN A C 1
ATOM 1773 O O . GLN A 1 217 ? 5.087 -6.077 -5.644 1.00 95.12 217 GLN A O 1
ATOM 1778 N N . ASN A 1 218 ? 5.282 -4.209 -4.412 1.00 94.75 218 ASN A N 1
ATOM 1779 C CA . ASN A 1 218 ? 4.490 -3.363 -5.312 1.00 94.75 218 ASN A CA 1
ATOM 1780 C C . ASN A 1 218 ? 5.322 -2.493 -6.257 1.00 94.75 218 ASN A C 1
ATOM 1782 O O . ASN A 1 218 ? 4.859 -2.201 -7.358 1.00 94.75 218 ASN A O 1
ATOM 1786 N N . TYR A 1 219 ? 6.537 -2.107 -5.870 1.00 90.75 219 TYR A N 1
ATOM 1787 C CA . TYR A 1 219 ? 7.394 -1.225 -6.658 1.00 90.75 219 TYR A CA 1
ATOM 1788 C C . TYR A 1 219 ? 8.595 -2.006 -7.196 1.00 90.75 219 TYR A C 1
ATOM 1790 O O . TYR A 1 219 ? 9.484 -2.424 -6.455 1.00 90.75 219 TYR A O 1
ATOM 1798 N N . TYR A 1 220 ? 8.599 -2.233 -8.511 1.00 84.44 220 TYR A N 1
ATOM 1799 C CA . TYR A 1 220 ? 9.623 -3.026 -9.199 1.00 84.44 220 TYR A CA 1
ATOM 1800 C C . TYR A 1 220 ? 11.038 -2.462 -8.996 1.00 84.44 220 TYR A C 1
ATOM 1802 O O . TYR A 1 220 ? 11.975 -3.216 -8.728 1.00 84.44 220 TYR A O 1
ATOM 1810 N N . ASP A 1 221 ? 11.148 -1.143 -9.066 1.00 81.75 221 ASP A N 1
ATOM 1811 C CA . ASP A 1 221 ? 12.345 -0.310 -8.993 1.00 81.75 221 ASP A CA 1
ATOM 1812 C C . ASP A 1 221 ? 12.654 0.200 -7.578 1.00 81.75 221 ASP A C 1
ATOM 1814 O O . ASP A 1 221 ? 13.567 1.000 -7.400 1.00 81.75 221 ASP A O 1
ATOM 1818 N N . TYR A 1 222 ? 11.934 -0.273 -6.556 1.00 85.25 222 TYR A N 1
ATOM 1819 C CA . TYR A 1 222 ? 12.208 0.144 -5.186 1.00 85.25 222 TYR A CA 1
ATOM 1820 C C . TYR A 1 222 ? 13.565 -0.359 -4.694 1.00 85.25 222 TYR A C 1
ATOM 1822 O O . TYR A 1 222 ? 13.859 -1.562 -4.757 1.00 85.25 222 TYR A O 1
ATOM 1830 N N . ALA A 1 223 ? 14.339 0.570 -4.144 1.00 81.69 223 ALA A N 1
ATOM 1831 C CA . ALA A 1 223 ? 15.539 0.313 -3.374 1.00 81.69 223 ALA A CA 1
ATOM 1832 C C . ALA A 1 223 ? 15.403 0.940 -1.982 1.00 81.69 223 ALA A C 1
ATOM 1834 O O . ALA A 1 223 ? 14.826 2.018 -1.823 1.00 81.69 223 ALA A O 1
ATOM 1835 N N . ASP A 1 224 ? 15.936 0.265 -0.966 1.00 79.88 224 ASP A N 1
ATOM 1836 C CA . ASP A 1 224 ? 16.053 0.852 0.363 1.00 79.88 224 ASP A CA 1
ATOM 1837 C C . ASP A 1 224 ? 17.217 1.851 0.386 1.00 79.88 224 ASP A C 1
ATOM 1839 O O . ASP A 1 224 ? 18.389 1.492 0.473 1.00 79.88 224 ASP A O 1
ATOM 1843 N N . GLU A 1 225 ? 16.876 3.134 0.315 1.00 71.25 225 GLU A N 1
ATOM 1844 C CA . GLU A 1 225 ? 17.833 4.245 0.288 1.00 71.25 225 GLU A CA 1
ATOM 1845 C C . GLU A 1 225 ? 18.328 4.655 1.688 1.00 71.25 225 GLU A C 1
ATOM 1847 O O . GLU A 1 225 ? 18.890 5.735 1.858 1.00 71.25 225 GLU A O 1
ATOM 1852 N N . SER A 1 226 ? 18.135 3.828 2.724 1.00 66.12 226 SER A N 1
ATOM 1853 C CA . SER A 1 226 ? 18.542 4.174 4.100 1.00 66.12 226 SER A CA 1
ATOM 1854 C C . SER A 1 226 ? 20.055 4.406 4.250 1.00 66.12 226 SER A C 1
ATOM 1856 O O . SER A 1 226 ? 20.499 4.953 5.258 1.00 66.12 226 SER A O 1
ATOM 1858 N N . ASN A 1 227 ? 20.844 3.985 3.258 1.00 58.94 227 ASN A N 1
ATOM 1859 C CA . ASN A 1 227 ? 22.309 4.070 3.224 1.00 58.94 227 ASN A CA 1
ATOM 1860 C C . ASN A 1 227 ? 22.839 5.356 2.617 1.00 58.94 227 ASN A C 1
ATOM 1862 O O . ASN A 1 227 ? 24.051 5.560 2.566 1.00 58.94 227 ASN A O 1
ATOM 1866 N N . ILE A 1 228 ? 21.939 6.168 2.086 1.00 64.56 228 ILE A N 1
ATOM 1867 C CA . ILE A 1 228 ? 22.292 7.218 1.156 1.00 64.56 228 ILE A CA 1
ATOM 1868 C C . ILE A 1 228 ? 22.284 8.514 1.928 1.00 64.56 228 ILE A C 1
ATOM 1870 O O . ILE A 1 228 ? 21.345 8.814 2.669 1.00 64.56 228 ILE A O 1
ATOM 1874 N N . ASP A 1 229 ? 23.383 9.247 1.797 1.00 67.62 229 ASP A N 1
ATOM 1875 C CA . ASP A 1 229 ? 23.541 10.518 2.475 1.00 67.62 229 ASP A CA 1
ATOM 1876 C C . ASP A 1 229 ? 22.391 11.460 2.086 1.00 67.62 229 ASP A C 1
ATOM 1878 O O . ASP A 1 229 ? 21.987 11.542 0.921 1.00 67.62 229 ASP A O 1
ATOM 1882 N N . ALA A 1 230 ? 21.839 12.153 3.082 1.00 69.94 230 ALA A N 1
ATOM 1883 C CA . ALA A 1 230 ? 20.681 13.014 2.892 1.00 69.94 230 ALA A CA 1
ATOM 1884 C C . ALA A 1 230 ? 20.954 14.160 1.904 1.00 69.94 230 ALA A C 1
ATOM 1886 O O . ALA A 1 230 ? 20.021 14.613 1.239 1.00 69.94 230 ALA A O 1
ATOM 1887 N N . ASP A 1 231 ? 22.200 14.625 1.795 1.00 71.69 231 ASP A N 1
ATOM 1888 C CA . ASP A 1 231 ? 22.596 15.646 0.828 1.00 71.69 231 ASP A CA 1
ATOM 1889 C C . ASP A 1 231 ? 22.696 15.052 -0.586 1.00 71.69 231 ASP A C 1
ATOM 1891 O O . ASP A 1 231 ? 22.142 15.627 -1.519 1.00 71.69 231 ASP A O 1
ATOM 1895 N N . VAL A 1 232 ? 23.262 13.847 -0.746 1.00 72.31 232 VAL A N 1
ATOM 1896 C CA . VAL A 1 232 ? 23.299 13.132 -2.044 1.00 72.31 232 VAL A CA 1
ATOM 1897 C C . VAL A 1 232 ? 21.889 12.855 -2.563 1.00 72.31 232 VAL A C 1
ATOM 1899 O O . VAL A 1 232 ? 21.604 13.030 -3.751 1.00 72.31 232 VAL A O 1
ATOM 1902 N N . LYS A 1 233 ? 20.986 12.456 -1.665 1.00 69.81 233 LYS A N 1
ATOM 1903 C CA . LYS A 1 233 ? 19.576 12.251 -1.988 1.00 69.81 233 LYS A CA 1
ATOM 1904 C C . LYS A 1 233 ? 18.903 13.550 -2.424 1.00 69.81 233 LYS A C 1
ATOM 1906 O O . LYS A 1 233 ? 18.238 13.569 -3.454 1.00 69.81 233 LYS A O 1
ATOM 1911 N N . ARG A 1 234 ? 19.122 14.644 -1.690 1.00 74.06 234 ARG A N 1
ATOM 1912 C CA . ARG A 1 234 ? 18.567 15.961 -2.027 1.00 74.06 234 ARG A CA 1
ATOM 1913 C C . ARG A 1 234 ? 19.057 16.456 -3.385 1.00 74.06 234 ARG A C 1
ATOM 1915 O O . ARG A 1 234 ? 18.258 16.966 -4.164 1.00 74.06 234 ARG A O 1
ATOM 1922 N N . ASP A 1 235 ? 20.341 16.281 -3.676 1.00 72.62 235 ASP A N 1
ATOM 1923 C CA . ASP A 1 235 ? 20.934 16.677 -4.951 1.00 72.62 235 ASP A CA 1
ATOM 1924 C C . ASP A 1 235 ? 20.389 15.838 -6.114 1.00 72.62 235 ASP A C 1
ATOM 1926 O O . ASP A 1 235 ? 20.098 16.373 -7.187 1.00 72.62 235 ASP A O 1
ATOM 1930 N N . HIS A 1 236 ? 20.187 14.533 -5.904 1.00 69.50 236 HIS A N 1
ATOM 1931 C CA . HIS A 1 236 ? 19.539 13.659 -6.880 1.00 69.50 236 HIS A CA 1
ATOM 1932 C C . HIS A 1 236 ? 18.075 14.055 -7.125 1.00 69.50 236 HIS A C 1
ATOM 1934 O O . HIS A 1 236 ? 17.672 14.222 -8.278 1.00 69.50 236 HIS A O 1
ATOM 1940 N N . ASP A 1 237 ? 17.297 14.273 -6.062 1.00 72.88 237 ASP A N 1
ATOM 1941 C CA . ASP A 1 237 ? 15.895 14.696 -6.142 1.00 72.88 237 ASP A CA 1
ATOM 1942 C C . ASP A 1 237 ? 15.760 16.055 -6.844 1.00 72.88 237 ASP A C 1
ATOM 1944 O O . ASP A 1 237 ? 14.886 16.238 -7.695 1.00 72.88 237 ASP A O 1
ATOM 1948 N N . GLU A 1 238 ? 16.658 17.002 -6.561 1.00 72.81 238 GLU A N 1
ATOM 1949 C CA . GLU A 1 238 ? 16.686 18.303 -7.229 1.00 72.81 238 GLU A CA 1
ATOM 1950 C C . GLU A 1 238 ? 17.086 18.172 -8.705 1.00 72.81 238 GLU A C 1
ATOM 1952 O O . GLU A 1 238 ? 16.485 18.815 -9.570 1.00 72.81 238 GLU A O 1
ATOM 1957 N N . LYS A 1 239 ? 18.039 17.292 -9.037 1.00 72.25 239 LYS A N 1
ATOM 1958 C CA . LYS A 1 239 ? 18.400 16.976 -10.428 1.00 72.25 239 LYS A CA 1
ATOM 1959 C C . LYS A 1 239 ? 17.209 16.387 -11.185 1.00 72.25 239 LYS A C 1
ATOM 1961 O O . LYS A 1 239 ? 16.928 16.838 -12.299 1.00 72.25 239 LYS A O 1
ATOM 1966 N N . LEU A 1 240 ? 16.486 15.436 -10.588 1.00 66.94 240 LEU A N 1
ATOM 1967 C CA . LEU A 1 240 ? 15.254 14.878 -11.150 1.00 66.94 240 LEU A CA 1
ATOM 1968 C C . LEU A 1 240 ? 14.189 15.963 -11.321 1.00 66.94 240 LEU A C 1
ATOM 1970 O O . LEU A 1 240 ? 13.598 16.062 -12.396 1.00 66.94 240 LEU A O 1
ATOM 1974 N N . ARG A 1 241 ? 13.992 16.829 -10.320 1.00 72.62 241 ARG A N 1
ATOM 1975 C CA . ARG A 1 241 ? 13.053 17.956 -10.389 1.00 72.62 241 ARG A CA 1
ATOM 1976 C C . ARG A 1 241 ? 13.392 18.894 -11.542 1.00 72.62 241 ARG A C 1
ATOM 1978 O O . ARG A 1 241 ? 12.515 19.233 -12.328 1.00 72.62 241 ARG A O 1
ATOM 1985 N N . ILE A 1 242 ? 14.657 19.277 -11.702 1.00 73.56 242 ILE A N 1
ATOM 1986 C CA . ILE A 1 242 ? 15.111 20.141 -12.800 1.00 73.56 242 ILE A CA 1
ATOM 1987 C C . ILE A 1 242 ? 14.916 19.453 -14.157 1.00 73.56 242 ILE A C 1
ATOM 1989 O O . ILE A 1 242 ? 14.494 20.101 -15.115 1.00 73.56 242 ILE A O 1
ATOM 1993 N N . GLN A 1 243 ? 15.206 18.153 -14.270 1.00 66.44 243 GLN A N 1
ATOM 1994 C CA . GLN A 1 243 ? 14.964 17.389 -15.500 1.00 66.44 243 GLN A CA 1
ATOM 1995 C C . GLN A 1 243 ? 13.471 17.307 -15.841 1.00 66.44 243 GLN A C 1
ATOM 1997 O O . GLN A 1 243 ? 13.106 17.466 -17.004 1.00 66.44 243 GLN A O 1
ATOM 2002 N N . GLN A 1 244 ? 12.613 17.126 -14.837 1.00 64.62 244 GLN A N 1
ATOM 2003 C CA . GLN A 1 244 ? 11.157 17.124 -14.984 1.00 64.62 244 GLN A CA 1
ATOM 2004 C C . GLN A 1 244 ? 10.616 18.516 -15.336 1.00 64.62 244 GLN A C 1
ATOM 2006 O O . GLN A 1 244 ? 9.758 18.635 -16.198 1.00 64.62 244 GLN A O 1
ATOM 2011 N N . MET A 1 245 ? 11.158 19.592 -14.760 1.00 66.81 245 MET A N 1
ATOM 2012 C CA . MET A 1 245 ? 10.785 20.963 -15.135 1.00 66.81 245 MET A CA 1
ATOM 2013 C C . MET A 1 245 ? 11.230 21.321 -16.560 1.00 66.81 245 MET A C 1
ATOM 2015 O O . MET A 1 245 ? 10.581 22.124 -17.224 1.00 66.81 245 MET A O 1
ATOM 2019 N N . LYS A 1 246 ? 12.341 20.743 -17.038 1.00 66.56 246 LYS A N 1
ATOM 2020 C CA . LYS A 1 246 ? 12.815 20.913 -18.422 1.00 66.56 246 LYS A CA 1
ATOM 2021 C C . LYS A 1 246 ? 11.984 20.116 -19.428 1.00 66.56 246 LYS A C 1
ATOM 2023 O O . LYS A 1 246 ? 11.833 20.557 -20.563 1.00 66.56 246 LYS A O 1
ATOM 2028 N N . ASN A 1 247 ? 11.449 18.973 -19.010 1.00 57.94 247 ASN A N 1
ATOM 2029 C CA . ASN A 1 247 ? 10.619 18.088 -19.814 1.00 57.94 247 ASN A CA 1
ATOM 2030 C C . ASN A 1 247 ? 9.219 18.034 -19.190 1.00 57.94 247 ASN A C 1
ATOM 2032 O O . ASN A 1 247 ? 8.939 17.105 -18.438 1.00 57.94 247 ASN A O 1
ATOM 2036 N N . ASP A 1 248 ? 8.364 19.020 -19.492 1.00 52.28 248 ASP A N 1
ATOM 2037 C CA . ASP A 1 248 ? 6.982 19.177 -18.987 1.00 52.28 248 ASP A CA 1
ATOM 2038 C C . ASP A 1 248 ? 6.038 18.042 -19.451 1.00 52.28 248 ASP A C 1
ATOM 2040 O O . ASP A 1 248 ? 5.073 18.229 -20.193 1.00 52.28 248 ASP A O 1
ATOM 2044 N N . VAL A 1 249 ? 6.381 16.801 -19.111 1.00 59.59 249 VAL A N 1
ATOM 2045 C CA . VAL A 1 249 ? 5.770 15.590 -19.649 1.00 59.59 249 VAL A CA 1
ATOM 2046 C C . VAL A 1 249 ? 5.671 14.548 -18.542 1.00 59.59 249 VAL A C 1
ATOM 2048 O O . VAL A 1 249 ? 6.435 13.586 -18.472 1.00 59.59 249 VAL A O 1
ATOM 2051 N N . HIS A 1 250 ? 4.668 14.700 -17.681 1.00 64.19 250 HIS A N 1
ATOM 2052 C CA . HIS A 1 250 ? 4.232 13.605 -16.822 1.00 64.19 250 HIS A CA 1
ATOM 2053 C C . HIS A 1 250 ? 3.188 12.754 -17.552 1.00 64.19 250 HIS A C 1
ATOM 2055 O O . HIS A 1 250 ? 2.089 13.203 -17.891 1.00 64.19 250 HIS A O 1
ATOM 2061 N N . ALA A 1 251 ? 3.533 11.492 -17.811 1.00 75.94 251 ALA A N 1
ATOM 2062 C CA . ALA A 1 251 ? 2.576 10.514 -18.309 1.00 75.94 251 ALA A CA 1
ATOM 2063 C C . ALA A 1 251 ? 1.671 10.051 -17.158 1.00 75.94 251 ALA A C 1
ATOM 2065 O O . ALA A 1 251 ? 2.144 9.431 -16.202 1.00 75.94 251 ALA A O 1
ATOM 2066 N N . THR A 1 252 ? 0.371 10.331 -17.267 1.00 87.00 252 THR A N 1
ATOM 2067 C CA . THR A 1 252 ? -0.654 9.800 -16.358 1.00 87.00 252 THR A CA 1
ATOM 2068 C C . THR A 1 252 ? -0.691 8.273 -16.420 1.00 87.00 252 THR A C 1
ATOM 2070 O O . THR A 1 252 ? -0.282 7.676 -17.423 1.00 87.00 252 THR A O 1
ATOM 2073 N N . ILE A 1 253 ? -1.218 7.620 -15.380 1.00 88.88 253 ILE A N 1
ATOM 2074 C CA . ILE A 1 253 ? -1.416 6.163 -15.402 1.00 88.88 253 ILE A CA 1
ATOM 2075 C C . ILE A 1 253 ? -2.254 5.721 -16.594 1.00 88.88 253 ILE A C 1
ATOM 2077 O O . ILE A 1 253 ? -1.878 4.769 -17.267 1.00 88.88 253 ILE A O 1
ATOM 2081 N N . GLU A 1 254 ? -3.314 6.453 -16.923 1.00 90.75 254 GLU A N 1
ATOM 2082 C CA . GLU A 1 254 ? -4.136 6.181 -18.103 1.00 90.75 254 GLU A CA 1
ATOM 2083 C C . GLU A 1 254 ? -3.300 6.145 -19.393 1.00 90.75 254 GLU A C 1
ATOM 2085 O O . GLU A 1 254 ? -3.366 5.178 -20.150 1.00 90.75 254 GLU A O 1
ATOM 2090 N N . LYS A 1 255 ? -2.426 7.140 -19.610 1.00 92.00 255 LYS A N 1
ATOM 2091 C CA . LYS A 1 255 ? -1.525 7.155 -20.772 1.00 92.00 255 LYS A CA 1
ATOM 2092 C C . LYS A 1 255 ? -0.569 5.964 -20.770 1.00 92.00 255 LYS A C 1
ATOM 2094 O O . LYS A 1 255 ? -0.325 5.387 -21.828 1.00 92.00 255 LYS A O 1
ATOM 2099 N N . LYS A 1 256 ? -0.036 5.579 -19.606 1.00 93.50 256 LYS A N 1
ATOM 2100 C CA . LYS A 1 256 ? 0.852 4.412 -19.480 1.00 93.50 256 LYS A CA 1
ATOM 2101 C C . LYS A 1 256 ? 0.113 3.100 -19.777 1.00 93.50 256 LYS A C 1
ATOM 2103 O O . LYS A 1 256 ? 0.661 2.254 -20.478 1.00 93.50 256 LYS A O 1
ATOM 2108 N N . VAL A 1 257 ? -1.129 2.951 -19.308 1.00 95.88 257 VAL A N 1
ATOM 2109 C CA . VAL A 1 257 ? -1.996 1.794 -19.596 1.00 95.88 257 VAL A CA 1
AT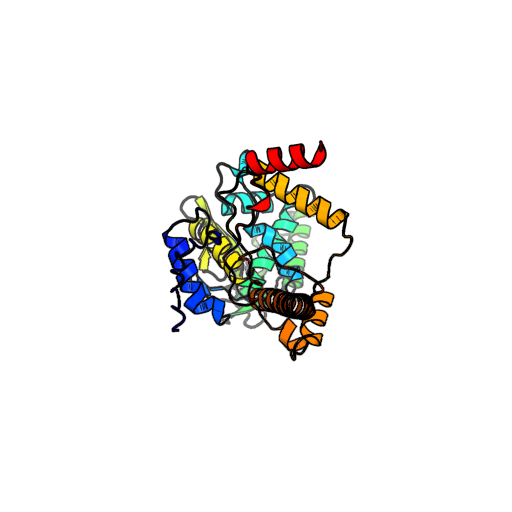OM 2110 C C . VAL A 1 257 ? -2.277 1.692 -21.093 1.00 95.88 257 VAL A C 1
ATOM 2112 O O . VAL A 1 257 ? -2.082 0.628 -21.678 1.00 95.88 257 VAL A O 1
ATOM 2115 N N . VAL A 1 258 ? -2.657 2.801 -21.735 1.00 94.62 258 VAL A N 1
ATOM 2116 C CA . VAL A 1 258 ? -2.871 2.841 -23.189 1.00 94.62 258 VAL A CA 1
ATOM 2117 C C . VAL A 1 258 ? -1.584 2.488 -23.933 1.00 94.62 258 VAL A C 1
ATOM 2119 O O . VAL A 1 258 ? -1.622 1.643 -24.820 1.00 94.62 258 VAL A O 1
ATOM 2122 N N . CYS A 1 259 ? -0.442 3.067 -23.546 1.00 93.56 259 CYS A N 1
ATOM 2123 C CA . CYS A 1 259 ? 0.860 2.784 -24.156 1.00 93.56 259 CYS A CA 1
ATOM 2124 C C . CYS A 1 259 ? 1.208 1.289 -24.106 1.00 93.56 259 CYS A C 1
ATOM 2126 O O . CYS A 1 259 ? 1.578 0.693 -25.121 1.00 93.56 259 CYS A O 1
ATOM 2128 N N . LEU A 1 260 ? 1.037 0.658 -22.943 1.00 95.06 260 LEU A N 1
ATOM 2129 C CA . LEU A 1 260 ? 1.291 -0.769 -22.804 1.00 95.06 260 LEU A CA 1
ATOM 2130 C C . LEU A 1 260 ? 0.304 -1.593 -23.644 1.00 95.06 260 LEU A C 1
ATOM 2132 O O . LEU A 1 260 ? 0.724 -2.531 -24.318 1.00 95.06 260 LEU A O 1
ATOM 2136 N N . SER A 1 261 ? -0.979 -1.221 -23.663 1.00 96.12 261 SER A N 1
ATOM 2137 C CA . SER A 1 261 ? -2.008 -1.925 -24.438 1.00 96.12 261 SER A CA 1
ATOM 2138 C C . SER A 1 261 ? -1.764 -1.852 -25.946 1.00 96.12 261 SER A C 1
ATOM 2140 O O . SER A 1 261 ? -1.867 -2.874 -26.609 1.00 96.12 261 SER A O 1
ATOM 2142 N N . ILE A 1 262 ? -1.378 -0.693 -26.497 1.00 94.62 262 ILE A N 1
ATOM 2143 C CA . ILE A 1 262 ? -1.116 -0.559 -27.945 1.00 94.62 262 ILE A CA 1
ATOM 2144 C C . ILE A 1 262 ? 0.184 -1.237 -28.383 1.00 94.62 262 ILE A C 1
ATOM 2146 O O . ILE A 1 262 ? 0.324 -1.619 -29.542 1.00 94.62 262 ILE A O 1
ATOM 2150 N N . THR A 1 263 ? 1.155 -1.346 -27.474 1.00 94.38 263 THR A N 1
ATOM 2151 C CA . THR A 1 263 ? 2.478 -1.901 -27.790 1.00 94.38 263 THR A CA 1
ATOM 2152 C C . THR A 1 263 ? 2.528 -3.414 -27.596 1.00 94.38 263 THR A C 1
ATOM 2154 O O . THR A 1 263 ? 3.407 -4.095 -28.126 1.00 94.38 263 THR A O 1
ATOM 2157 N N . THR A 1 264 ? 1.587 -3.953 -26.827 1.00 92.88 264 THR A N 1
ATOM 2158 C CA . THR A 1 264 ? 1.475 -5.379 -26.521 1.00 92.88 264 THR A CA 1
ATOM 2159 C C . THR A 1 264 ? 0.115 -5.907 -26.980 1.00 92.88 264 THR A C 1
ATOM 2161 O O . THR A 1 264 ? -0.616 -5.226 -27.686 1.00 92.88 264 THR A O 1
ATOM 2164 N N . ASN A 1 265 ? -0.228 -7.139 -26.602 1.00 93.25 265 ASN A N 1
ATOM 2165 C CA . ASN A 1 265 ? -1.559 -7.703 -26.845 1.00 93.25 265 ASN A CA 1
ATOM 2166 C C . ASN A 1 265 ? -2.449 -7.673 -25.591 1.00 93.25 265 ASN A C 1
ATOM 2168 O O . ASN A 1 265 ? -3.503 -8.306 -25.588 1.00 93.25 265 ASN A O 1
ATOM 2172 N N . TYR A 1 266 ? -2.026 -6.988 -24.522 1.00 95.69 266 TYR A N 1
ATOM 2173 C CA . TYR A 1 266 ? -2.829 -6.889 -23.309 1.00 95.69 266 TYR A CA 1
ATOM 2174 C C . TYR A 1 266 ? -4.039 -5.985 -23.522 1.00 95.69 266 TYR A C 1
ATOM 2176 O O . TYR A 1 266 ? -3.929 -4.853 -24.010 1.00 95.69 266 TYR A O 1
ATOM 2184 N N . LYS A 1 267 ? -5.200 -6.464 -23.082 1.00 97.00 267 LYS A N 1
ATOM 2185 C CA . LYS A 1 267 ? -6.407 -5.646 -22.986 1.00 97.00 267 LYS A CA 1
ATOM 2186 C C . LYS A 1 267 ? -6.290 -4.691 -21.806 1.00 97.00 267 LYS A C 1
ATOM 2188 O O . LYS A 1 267 ? -5.700 -5.021 -20.782 1.00 97.00 267 LYS A O 1
ATOM 2193 N N . ILE A 1 268 ? -6.931 -3.531 -21.922 1.00 96.75 268 ILE A N 1
ATOM 2194 C CA . ILE A 1 268 ? -6.970 -2.518 -20.858 1.00 96.75 268 ILE A CA 1
ATOM 2195 C C . ILE A 1 268 ? -7.449 -3.122 -19.524 1.00 96.75 268 ILE A C 1
ATOM 2197 O O . ILE A 1 268 ? -6.822 -2.893 -18.493 1.00 96.75 268 ILE A O 1
ATOM 2201 N N . ASP A 1 269 ? -8.489 -3.959 -19.549 1.00 96.94 269 ASP A N 1
ATOM 2202 C CA . ASP A 1 269 ? -9.016 -4.617 -18.343 1.00 96.94 269 ASP A CA 1
ATOM 2203 C C . ASP A 1 269 ? -8.008 -5.588 -17.703 1.00 96.94 269 ASP A C 1
ATOM 2205 O O . ASP A 1 269 ? -7.910 -5.662 -16.479 1.00 96.94 269 ASP A O 1
ATOM 2209 N N . GLU A 1 270 ? -7.220 -6.299 -18.517 1.00 96.69 270 GLU A N 1
ATOM 2210 C CA . GLU A 1 270 ? -6.159 -7.198 -18.037 1.00 96.69 270 GLU A CA 1
ATOM 2211 C C . GLU A 1 270 ? -5.026 -6.397 -17.385 1.00 96.69 270 GLU A C 1
ATOM 2213 O O . GLU A 1 270 ? -4.501 -6.797 -16.348 1.00 96.69 270 GLU A O 1
ATOM 2218 N N . ILE A 1 271 ? -4.692 -5.231 -17.951 1.00 97.25 271 ILE A N 1
ATOM 2219 C CA . ILE A 1 271 ? -3.697 -4.317 -17.379 1.00 97.25 271 ILE A CA 1
ATOM 2220 C C . ILE A 1 271 ? -4.190 -3.763 -16.042 1.00 97.25 271 ILE A C 1
ATOM 2222 O O . ILE A 1 271 ? -3.434 -3.728 -15.078 1.00 97.25 271 ILE A O 1
ATOM 2226 N N . TYR A 1 272 ? -5.457 -3.360 -15.939 1.00 97.31 272 TYR A N 1
ATOM 2227 C CA . TYR A 1 272 ? -6.002 -2.861 -14.675 1.00 97.31 272 TYR A CA 1
ATOM 2228 C C . TYR A 1 272 ? -6.045 -3.920 -13.567 1.00 97.31 272 TYR A C 1
ATOM 2230 O O . TYR A 1 272 ? -5.975 -3.560 -12.385 1.00 97.31 272 TYR A O 1
ATOM 2238 N N . ASP A 1 273 ? -6.155 -5.201 -13.931 1.00 96.81 273 ASP A N 1
ATOM 2239 C CA . ASP A 1 273 ? -6.182 -6.309 -12.978 1.00 96.81 273 ASP A CA 1
ATOM 2240 C C . ASP A 1 273 ? -4.791 -6.837 -12.584 1.00 96.81 273 ASP A C 1
ATOM 2242 O O . ASP A 1 273 ? -4.667 -7.512 -11.558 1.00 96.81 273 ASP A O 1
ATOM 2246 N N . MET A 1 274 ? -3.742 -6.492 -13.338 1.00 95.81 274 MET A N 1
ATOM 2247 C CA . MET A 1 274 ? -2.363 -6.881 -13.032 1.00 95.81 274 MET A CA 1
ATOM 2248 C C . MET A 1 274 ? -1.811 -6.138 -11.804 1.00 95.81 274 MET A C 1
ATOM 2250 O O . MET A 1 274 ? -2.297 -5.062 -11.441 1.00 95.81 274 MET A O 1
ATOM 2254 N N . SER A 1 275 ? -0.779 -6.690 -11.157 1.00 97.06 275 SER A N 1
ATOM 2255 C CA . SER A 1 275 ? -0.093 -5.991 -10.066 1.00 97.06 275 SER A CA 1
ATOM 2256 C C . SER A 1 275 ? 0.661 -4.760 -10.571 1.00 97.06 275 SER A C 1
ATOM 2258 O O . SER A 1 275 ? 1.182 -4.743 -11.690 1.00 97.06 275 SER A O 1
ATOM 2260 N N . ILE A 1 276 ? 0.773 -3.730 -9.727 1.00 96.19 276 ILE A N 1
ATOM 2261 C CA . ILE A 1 276 ? 1.554 -2.521 -10.038 1.00 96.19 276 ILE A CA 1
ATOM 2262 C C . ILE A 1 276 ? 2.997 -2.890 -10.406 1.00 96.19 276 ILE A C 1
ATOM 2264 O O . ILE A 1 276 ? 3.542 -2.373 -11.379 1.00 96.19 276 ILE A O 1
ATOM 2268 N N . ARG A 1 277 ? 3.589 -3.854 -9.694 1.00 94.94 277 ARG A N 1
ATOM 2269 C CA . ARG A 1 277 ? 4.942 -4.346 -9.965 1.00 94.94 277 ARG A CA 1
ATOM 2270 C C . ARG A 1 277 ? 5.069 -4.922 -11.374 1.00 94.94 277 ARG A C 1
ATOM 2272 O O . ARG A 1 277 ? 5.980 -4.531 -12.105 1.00 94.94 277 ARG A O 1
ATOM 2279 N N . ARG A 1 278 ? 4.165 -5.827 -11.778 1.00 94.56 278 ARG A N 1
ATOM 2280 C CA . ARG A 1 278 ? 4.185 -6.414 -13.129 1.00 94.56 278 ARG A CA 1
ATOM 2281 C C . ARG A 1 278 ? 3.942 -5.366 -14.209 1.00 94.56 278 ARG A C 1
ATOM 2283 O O . ARG A 1 278 ? 4.603 -5.414 -15.241 1.00 94.56 278 ARG A O 1
ATOM 2290 N N . PHE A 1 279 ? 3.050 -4.412 -13.960 1.00 95.81 279 PHE A N 1
ATOM 2291 C CA . PHE A 1 279 ? 2.793 -3.299 -14.870 1.00 95.81 279 PHE A CA 1
ATOM 2292 C C . PHE A 1 279 ? 4.038 -2.443 -15.116 1.00 95.81 279 PHE A C 1
ATOM 2294 O O . PHE A 1 279 ? 4.432 -2.250 -16.266 1.00 95.81 279 PHE A O 1
ATOM 2301 N N . THR A 1 280 ? 4.696 -1.980 -14.049 1.00 92.56 280 THR A N 1
ATOM 2302 C CA . THR A 1 280 ? 5.914 -1.162 -14.147 1.00 92.56 280 THR A CA 1
ATOM 2303 C C . THR A 1 280 ? 7.045 -1.929 -14.830 1.00 92.56 280 THR A C 1
ATOM 2305 O O . THR A 1 280 ? 7.705 -1.394 -15.721 1.00 92.56 280 THR A O 1
ATOM 2308 N N . MET A 1 281 ? 7.223 -3.207 -14.483 1.00 91.69 281 MET A N 1
ATOM 2309 C CA . MET A 1 281 ? 8.210 -4.080 -15.120 1.00 91.69 281 MET A CA 1
ATOM 2310 C C . MET A 1 281 ? 7.934 -4.255 -16.620 1.00 91.69 281 MET A C 1
ATOM 2312 O O . MET A 1 281 ? 8.853 -4.140 -17.432 1.00 91.69 281 MET A O 1
ATOM 2316 N N . ALA A 1 282 ? 6.678 -4.498 -17.010 1.00 93.31 282 ALA A N 1
ATOM 2317 C CA . ALA A 1 282 ? 6.291 -4.647 -18.411 1.00 93.31 282 ALA A CA 1
ATOM 2318 C C . ALA A 1 282 ? 6.529 -3.356 -19.204 1.00 93.31 282 ALA A C 1
ATOM 2320 O O . ALA A 1 282 ? 7.086 -3.410 -20.299 1.00 93.31 282 ALA A O 1
ATOM 2321 N N . LEU A 1 283 ? 6.170 -2.203 -18.634 1.00 92.38 283 LEU A N 1
ATOM 2322 C CA . LEU A 1 283 ? 6.370 -0.902 -19.268 1.00 92.38 283 LEU A CA 1
ATOM 2323 C C . LEU A 1 283 ? 7.861 -0.603 -19.490 1.00 92.38 283 LEU A C 1
ATOM 2325 O O . LEU A 1 283 ? 8.246 -0.273 -20.610 1.00 92.38 283 LEU A O 1
ATOM 2329 N N . SER A 1 284 ? 8.701 -0.797 -18.463 1.00 89.81 284 SER A N 1
ATOM 2330 C CA . SER A 1 284 ? 10.161 -0.648 -18.581 1.00 89.81 284 SER A CA 1
ATOM 2331 C C . SER A 1 284 ? 10.734 -1.590 -19.640 1.00 89.81 284 SER A C 1
ATOM 2333 O O . SER A 1 284 ? 11.519 -1.176 -20.485 1.00 89.81 284 SER A O 1
ATOM 2335 N N . THR A 1 285 ? 10.302 -2.854 -19.644 1.00 90.75 285 THR A N 1
ATOM 2336 C CA . THR A 1 285 ? 10.801 -3.867 -20.588 1.00 90.75 285 THR A CA 1
ATOM 2337 C C . THR A 1 285 ? 10.432 -3.535 -22.035 1.00 90.75 285 THR A C 1
ATOM 2339 O O . THR A 1 285 ? 11.215 -3.784 -22.952 1.00 90.75 285 THR A O 1
ATOM 2342 N N . VAL A 1 286 ? 9.236 -2.986 -22.261 1.00 92.75 286 VAL A N 1
ATOM 2343 C CA . VAL A 1 286 ? 8.781 -2.553 -23.587 1.00 92.75 286 VAL A CA 1
ATOM 2344 C C . VAL A 1 286 ? 9.606 -1.373 -24.094 1.00 92.75 286 VAL A C 1
ATOM 2346 O O . VAL A 1 286 ? 10.056 -1.409 -25.240 1.00 92.75 286 VAL A O 1
ATOM 2349 N N . ASP A 1 287 ? 9.837 -0.365 -23.251 1.00 90.31 287 ASP A N 1
ATOM 2350 C CA . ASP A 1 287 ? 10.678 0.783 -23.601 1.00 90.31 287 ASP A CA 1
ATOM 2351 C C . ASP A 1 287 ? 12.103 0.331 -23.955 1.00 90.31 287 ASP A C 1
ATOM 2353 O O . ASP A 1 287 ? 12.631 0.638 -25.027 1.00 90.31 287 ASP A O 1
ATOM 2357 N N . ASP A 1 288 ? 12.678 -0.534 -23.121 1.00 90.12 288 ASP A N 1
ATOM 2358 C CA . ASP A 1 288 ? 14.002 -1.110 -23.332 1.00 90.12 288 ASP A CA 1
ATOM 2359 C C . ASP A 1 288 ? 14.109 -1.908 -24.635 1.00 90.12 288 ASP A C 1
ATOM 2361 O O . ASP A 1 288 ? 15.103 -1.809 -25.359 1.00 90.12 288 ASP A O 1
ATOM 2365 N N . LEU A 1 289 ? 13.078 -2.689 -24.966 1.00 91.56 289 LEU A N 1
ATOM 2366 C CA . LEU A 1 289 ? 13.006 -3.449 -26.210 1.00 91.56 289 LEU A CA 1
ATOM 2367 C C . LEU A 1 289 ? 12.971 -2.529 -27.437 1.00 91.56 289 LEU A C 1
ATOM 2369 O O . LEU A 1 289 ? 13.638 -2.812 -28.438 1.00 91.56 289 LEU A O 1
ATOM 2373 N N . ILE A 1 290 ? 12.177 -1.456 -27.387 1.00 90.88 290 ILE A N 1
ATOM 2374 C CA . ILE A 1 290 ? 12.065 -0.488 -28.484 1.00 90.88 290 ILE A CA 1
ATOM 2375 C C . ILE A 1 290 ? 13.405 0.223 -28.678 1.00 90.88 290 ILE A C 1
ATOM 2377 O O . ILE A 1 290 ? 13.942 0.214 -29.790 1.00 90.88 290 ILE A O 1
ATOM 2381 N N . ASN A 1 291 ? 13.988 0.747 -27.599 1.00 89.25 291 ASN A N 1
ATOM 2382 C CA . ASN A 1 291 ? 15.281 1.429 -27.624 1.00 89.25 291 ASN A CA 1
ATOM 2383 C C . ASN A 1 291 ? 16.393 0.510 -28.143 1.00 89.25 291 ASN A C 1
ATOM 2385 O O . ASN A 1 291 ? 17.171 0.901 -29.018 1.00 89.25 291 ASN A O 1
ATOM 2389 N N . TYR A 1 292 ? 16.421 -0.748 -27.697 1.00 90.62 292 TYR A N 1
ATOM 2390 C CA . TYR A 1 292 ? 17.362 -1.744 -28.204 1.00 90.62 292 TYR A CA 1
ATOM 2391 C C . TYR A 1 292 ? 17.233 -1.955 -29.718 1.00 90.62 292 TYR A C 1
ATOM 2393 O O . TYR A 1 292 ? 18.239 -1.965 -30.432 1.00 90.62 292 TYR A O 1
ATOM 2401 N N . LYS A 1 293 ? 16.005 -2.121 -30.230 1.00 91.50 293 LYS A N 1
ATOM 2402 C CA . LYS A 1 293 ? 15.756 -2.332 -31.665 1.00 91.50 293 LYS A CA 1
ATOM 2403 C C . LYS A 1 293 ? 16.205 -1.134 -32.498 1.00 91.50 293 LYS A C 1
ATOM 2405 O O . LYS A 1 293 ? 16.892 -1.332 -33.501 1.00 91.50 293 LYS A O 1
ATOM 2410 N N . ILE A 1 294 ? 15.862 0.080 -32.062 1.00 90.94 294 ILE A N 1
ATOM 2411 C CA . ILE A 1 294 ? 16.255 1.329 -32.728 1.00 90.94 294 ILE A CA 1
ATOM 2412 C C . ILE A 1 294 ? 17.781 1.434 -32.784 1.00 90.94 294 ILE A C 1
ATOM 2414 O O . ILE A 1 294 ? 18.348 1.603 -33.863 1.00 90.94 294 ILE A O 1
ATOM 2418 N N . MET A 1 295 ? 18.459 1.256 -31.647 1.00 88.81 295 MET A N 1
ATOM 2419 C CA . MET A 1 295 ? 19.920 1.343 -31.577 1.00 88.81 295 MET A CA 1
ATOM 2420 C C . MET A 1 295 ? 20.602 0.282 -32.439 1.00 88.81 295 MET A C 1
ATOM 2422 O O . MET A 1 295 ? 21.551 0.583 -33.163 1.00 88.81 295 MET A O 1
ATOM 2426 N N . LYS A 1 296 ? 20.101 -0.958 -32.425 1.00 89.12 296 LYS A N 1
ATOM 2427 C CA . LYS A 1 296 ? 20.643 -2.041 -33.253 1.00 89.12 296 LYS A CA 1
ATOM 2428 C C . LYS A 1 296 ? 20.511 -1.746 -34.739 1.00 89.12 296 LYS A C 1
ATOM 2430 O O . LYS A 1 296 ? 21.456 -1.993 -35.489 1.00 89.12 296 LYS A O 1
ATOM 2435 N N . GLN A 1 297 ? 19.378 -1.195 -35.162 1.00 91.19 297 GLN A N 1
ATOM 2436 C CA . GLN A 1 297 ? 19.171 -0.787 -36.546 1.00 91.19 297 GLN A CA 1
ATOM 2437 C C . GLN A 1 297 ? 20.089 0.378 -36.935 1.00 91.19 297 GLN A C 1
ATOM 2439 O O . GLN A 1 297 ? 20.748 0.290 -37.966 1.00 91.19 297 GLN A O 1
ATOM 2444 N N . ALA A 1 298 ? 20.190 1.414 -36.098 1.00 90.25 298 ALA A N 1
ATOM 2445 C CA . ALA A 1 298 ? 21.017 2.593 -36.356 1.00 90.25 298 ALA A CA 1
ATOM 2446 C C . ALA A 1 298 ? 22.514 2.261 -36.469 1.00 90.25 298 ALA A C 1
ATOM 2448 O O . ALA A 1 298 ? 23.214 2.805 -37.325 1.00 90.25 298 ALA A O 1
ATOM 2449 N N . VAL A 1 299 ? 23.004 1.338 -35.636 1.00 89.31 299 VAL A N 1
ATOM 2450 C CA . VAL A 1 299 ? 24.381 0.832 -35.728 1.00 89.31 299 VAL A CA 1
ATOM 2451 C C . VAL A 1 299 ? 24.564 -0.015 -36.987 1.00 89.31 299 VAL A C 1
ATOM 2453 O O . VAL A 1 299 ? 25.545 0.158 -37.705 1.00 89.31 299 VAL A O 1
ATOM 2456 N N . SER A 1 300 ? 23.602 -0.888 -37.306 1.00 88.00 300 SER A N 1
ATOM 2457 C CA . SER A 1 300 ? 23.671 -1.739 -38.505 1.00 88.00 300 SER A CA 1
ATOM 2458 C C . SER A 1 300 ? 23.630 -0.932 -39.808 1.00 88.00 300 SER A C 1
ATOM 2460 O O . SER A 1 300 ? 24.243 -1.331 -40.793 1.00 88.00 300 SER A O 1
ATOM 2462 N N . SER A 1 301 ? 22.929 0.205 -39.822 1.00 89.44 301 SER A N 1
ATOM 2463 C CA . SER A 1 301 ? 22.853 1.109 -40.973 1.00 89.44 301 SER A CA 1
ATOM 2464 C C . SER A 1 301 ? 24.016 2.104 -41.053 1.00 89.44 301 SER A C 1
ATOM 2466 O O . SER A 1 301 ? 24.053 2.908 -41.980 1.00 89.44 301 SER A O 1
ATOM 2468 N N . GLY A 1 302 ? 24.933 2.103 -40.078 1.00 86.44 302 GLY A N 1
ATOM 2469 C CA . GLY A 1 302 ? 26.058 3.040 -40.009 1.00 86.44 302 GLY A CA 1
ATOM 2470 C C . GLY A 1 302 ? 25.685 4.474 -39.613 1.00 86.44 302 GLY A C 1
ATOM 2471 O O . GLY A 1 302 ? 26.519 5.365 -39.741 1.00 86.44 302 GLY A O 1
ATOM 2472 N N . PHE A 1 303 ? 24.461 4.717 -39.127 1.00 85.50 303 PHE A N 1
ATOM 2473 C CA . PHE A 1 303 ? 24.017 6.046 -38.676 1.00 85.50 303 PHE A CA 1
ATOM 2474 C C . PHE A 1 303 ? 24.612 6.417 -37.309 1.00 85.50 303 PHE A C 1
ATOM 2476 O O . PHE A 1 303 ? 24.831 7.588 -37.014 1.00 85.50 303 PHE A O 1
ATOM 2483 N N . VAL A 1 304 ? 24.904 5.409 -36.481 1.00 86.38 304 VAL A N 1
ATOM 2484 C CA . VAL A 1 304 ? 25.553 5.553 -35.172 1.00 86.38 304 VAL A CA 1
ATOM 2485 C C . VAL A 1 304 ? 26.767 4.633 -35.111 1.00 86.38 304 VAL A C 1
ATOM 2487 O O . VAL A 1 304 ? 26.678 3.453 -35.441 1.00 86.38 304 VAL A O 1
ATOM 2490 N N . SER A 1 305 ? 27.904 5.158 -34.654 1.00 84.19 305 SER A N 1
ATOM 2491 C CA . SER A 1 305 ? 29.106 4.363 -34.379 1.00 84.19 305 SER A CA 1
ATOM 2492 C C . SER A 1 305 ? 29.265 4.156 -32.878 1.00 84.19 305 SER A C 1
ATOM 2494 O O . SER A 1 305 ? 29.219 5.113 -32.108 1.00 84.19 305 SER A O 1
ATOM 2496 N N . LEU A 1 306 ? 29.471 2.909 -32.454 1.00 83.12 306 LEU A N 1
ATOM 2497 C CA . LEU A 1 306 ? 29.750 2.602 -31.052 1.00 83.12 306 LEU A CA 1
ATOM 2498 C C . LEU A 1 306 ? 31.230 2.863 -30.726 1.00 83.12 306 LEU A C 1
ATOM 2500 O O . LEU A 1 306 ? 32.096 2.590 -31.564 1.00 83.12 306 LEU A O 1
ATOM 2504 N N . PRO A 1 307 ? 31.553 3.332 -29.506 1.00 82.25 307 PRO A N 1
ATOM 2505 C CA . PRO A 1 307 ? 32.930 3.391 -29.030 1.00 82.25 307 PRO A CA 1
ATOM 2506 C C . PRO A 1 307 ? 33.611 2.019 -29.113 1.00 82.25 307 PRO A C 1
ATOM 2508 O O . PRO A 1 307 ? 32.975 0.983 -28.896 1.00 82.25 307 PRO A O 1
ATOM 2511 N N . LYS A 1 308 ? 34.920 2.000 -29.400 1.00 72.88 308 LYS A N 1
ATOM 2512 C CA . LYS A 1 308 ? 35.693 0.753 -29.533 1.00 72.88 308 LYS A CA 1
ATOM 2513 C C . LYS A 1 308 ? 35.506 -0.139 -28.300 1.00 72.88 308 LYS A C 1
ATOM 2515 O O . LYS A 1 308 ? 35.739 0.293 -27.177 1.00 72.88 308 LYS A O 1
ATOM 2520 N N . GLY A 1 309 ? 35.109 -1.391 -28.530 1.00 73.25 309 GLY A N 1
ATOM 2521 C CA . GLY A 1 309 ? 34.928 -2.396 -27.479 1.00 73.25 309 GLY A CA 1
ATOM 2522 C C . GLY A 1 309 ? 33.585 -2.348 -26.742 1.00 73.25 309 GLY A C 1
ATOM 2523 O O . GLY A 1 309 ? 33.346 -3.218 -25.910 1.00 73.25 309 GLY A O 1
ATOM 2524 N N . LYS A 1 310 ? 32.692 -1.393 -27.046 1.00 78.81 310 LYS A N 1
ATOM 2525 C CA . LYS A 1 310 ? 31.332 -1.367 -26.485 1.00 78.81 310 LYS A CA 1
ATOM 2526 C C . LYS A 1 310 ? 30.340 -2.068 -27.414 1.00 78.81 310 LYS A C 1
ATOM 2528 O O . LYS A 1 310 ? 30.384 -1.901 -28.631 1.00 78.81 310 LYS A O 1
ATOM 2533 N N . SER A 1 311 ? 29.437 -2.847 -26.823 1.00 80.00 311 SER A N 1
ATOM 2534 C CA . SER A 1 311 ? 28.307 -3.480 -27.511 1.00 80.00 311 SER A CA 1
ATOM 2535 C C . SER A 1 311 ? 26.991 -2.842 -27.068 1.00 80.00 311 SER A C 1
ATOM 2537 O O . SER A 1 311 ? 26.942 -2.146 -26.054 1.00 80.00 311 SER A O 1
ATOM 2539 N N . ILE A 1 312 ? 25.932 -3.043 -27.854 1.00 81.12 312 ILE A N 1
ATOM 2540 C CA . ILE A 1 312 ? 24.588 -2.583 -27.494 1.00 81.12 312 ILE A CA 1
ATOM 2541 C C . ILE A 1 312 ? 24.095 -3.439 -26.328 1.00 81.12 312 ILE A C 1
ATOM 2543 O O . ILE A 1 312 ? 24.001 -4.661 -26.462 1.00 81.12 312 ILE A O 1
ATOM 2547 N N . GLU A 1 313 ? 23.777 -2.793 -25.209 1.00 81.75 313 GLU A N 1
ATOM 2548 C CA . GLU A 1 313 ? 23.234 -3.439 -24.012 1.00 81.75 313 GLU A CA 1
ATOM 2549 C C . GLU A 1 313 ? 21.937 -4.187 -24.352 1.00 81.75 313 GLU A C 1
ATOM 2551 O O . GLU A 1 313 ? 21.042 -3.624 -24.978 1.00 81.75 313 GLU A O 1
ATOM 2556 N N . HIS A 1 314 ? 21.830 -5.465 -23.981 1.00 84.31 314 HIS A N 1
ATOM 2557 C CA . HIS A 1 314 ? 20.643 -6.265 -24.280 1.00 84.31 314 HIS A CA 1
ATOM 2558 C C . HIS A 1 314 ? 19.483 -5.876 -23.356 1.00 84.31 314 HIS A C 1
ATOM 2560 O O . HIS A 1 314 ? 19.666 -5.787 -22.146 1.00 84.31 314 HIS A O 1
ATOM 2566 N N . TRP A 1 315 ? 18.268 -5.730 -23.895 1.00 83.69 315 TRP A N 1
ATOM 2567 C CA . TRP A 1 315 ? 17.117 -5.240 -23.122 1.00 83.69 315 TRP A CA 1
ATOM 2568 C C . TRP A 1 315 ? 16.725 -6.138 -21.931 1.00 83.69 315 TRP A C 1
ATOM 2570 O O . TRP A 1 315 ? 16.199 -5.635 -20.948 1.00 83.69 315 TRP A O 1
ATOM 2580 N N . ILE A 1 316 ? 17.010 -7.447 -22.000 1.00 83.00 316 ILE A N 1
ATOM 2581 C CA . ILE A 1 316 ? 16.766 -8.415 -20.904 1.00 83.00 316 ILE A CA 1
ATOM 2582 C C . ILE A 1 316 ? 17.966 -8.549 -19.956 1.00 83.00 316 ILE A C 1
ATOM 2584 O O . ILE A 1 316 ? 17.793 -8.728 -18.755 1.00 83.00 316 ILE A O 1
ATOM 2588 N N . TYR A 1 317 ? 19.188 -8.519 -20.491 1.00 81.12 317 TYR A N 1
ATOM 2589 C CA . TYR A 1 317 ? 20.393 -8.867 -19.736 1.00 81.12 317 TYR A CA 1
ATOM 2590 C C . TYR A 1 317 ? 21.154 -7.591 -19.428 1.00 81.12 317 TYR A C 1
ATOM 2592 O O . TYR A 1 317 ? 22.096 -7.229 -20.136 1.00 81.12 317 TYR A O 1
ATOM 2600 N N . LYS A 1 318 ? 20.690 -6.902 -18.389 1.00 70.50 318 LYS A N 1
ATOM 2601 C CA . LYS A 1 318 ? 21.267 -5.644 -17.934 1.00 70.50 318 LYS A CA 1
ATOM 2602 C C . LYS A 1 318 ? 22.058 -5.849 -16.646 1.00 70.50 318 LYS A C 1
ATOM 2604 O O . LYS A 1 318 ? 21.594 -6.588 -15.774 1.00 70.50 318 LYS A O 1
ATOM 2609 N N . PRO A 1 319 ? 23.229 -5.211 -16.493 1.00 64.19 319 PRO A N 1
ATOM 2610 C CA . PRO A 1 319 ? 23.827 -5.063 -15.177 1.00 64.19 319 PRO A CA 1
ATOM 2611 C C . PRO A 1 319 ? 22.884 -4.246 -14.283 1.00 64.19 319 PRO A C 1
ATOM 2613 O O . PRO A 1 319 ? 22.232 -3.310 -14.749 1.00 64.19 319 PRO A O 1
ATOM 2616 N N . ILE A 1 320 ? 22.814 -4.597 -12.999 1.00 59.22 320 ILE A N 1
ATOM 2617 C CA . ILE A 1 320 ? 22.121 -3.775 -12.002 1.00 59.22 320 ILE A CA 1
ATOM 2618 C C . ILE A 1 320 ? 22.825 -2.413 -11.974 1.00 59.22 320 ILE A C 1
ATOM 2620 O O . ILE A 1 320 ? 24.042 -2.351 -11.789 1.00 59.22 320 ILE A O 1
ATOM 2624 N N . LYS A 1 321 ? 22.074 -1.340 -12.240 1.00 57.12 321 LYS A N 1
ATOM 2625 C CA . LYS A 1 321 ? 22.591 0.033 -12.235 1.00 57.12 321 LYS A CA 1
ATOM 2626 C C . LYS A 1 321 ? 22.532 0.591 -10.817 1.00 57.12 321 LYS A C 1
ATOM 2628 O O . LYS A 1 321 ? 21.513 0.441 -10.149 1.00 57.12 321 LYS A O 1
ATOM 2633 N N . ASP A 1 322 ? 23.610 1.243 -10.400 1.00 55.59 322 ASP A N 1
ATOM 2634 C CA . ASP A 1 322 ? 23.620 2.089 -9.208 1.00 55.59 322 ASP A CA 1
ATOM 2635 C C . ASP A 1 322 ? 22.727 3.312 -9.472 1.00 55.59 322 ASP A C 1
ATOM 2637 O O . ASP A 1 322 ? 22.946 4.052 -10.435 1.00 55.59 322 ASP A O 1
ATOM 2641 N N . ILE A 1 323 ? 21.704 3.493 -8.635 1.00 57.19 323 ILE A N 1
ATOM 2642 C CA . ILE A 1 323 ? 20.700 4.564 -8.741 1.00 57.19 323 ILE A CA 1
ATOM 2643 C C . ILE A 1 323 ? 21.362 5.949 -8.616 1.00 57.19 323 ILE A C 1
ATOM 2645 O O . ILE A 1 323 ? 20.903 6.915 -9.228 1.00 57.19 323 ILE A O 1
ATOM 2649 N N . TYR A 1 324 ? 22.485 6.035 -7.895 1.00 53.66 324 TYR A N 1
ATOM 2650 C CA . TYR A 1 324 ? 23.234 7.267 -7.640 1.00 53.66 324 TYR A CA 1
ATOM 2651 C C . TYR A 1 324 ? 24.580 7.300 -8.359 1.00 53.66 324 TYR A C 1
ATOM 2653 O O . TYR A 1 324 ? 25.336 8.254 -8.171 1.00 53.66 324 TYR A O 1
ATOM 2661 N N . GLY A 1 325 ? 24.871 6.325 -9.226 1.00 54.00 325 GLY A N 1
ATOM 2662 C CA . GLY A 1 325 ? 26.143 6.245 -9.950 1.00 54.00 325 GLY A CA 1
ATOM 2663 C C . GLY A 1 325 ? 26.479 7.525 -10.726 1.00 54.00 325 GLY A C 1
ATOM 2664 O O . GLY A 1 325 ? 27.635 7.920 -10.792 1.00 54.00 325 GLY A O 1
ATOM 2665 N N . ASP A 1 326 ? 25.461 8.235 -11.224 1.00 51.28 326 ASP A N 1
ATOM 2666 C CA . ASP A 1 326 ? 25.610 9.519 -11.930 1.00 51.28 326 ASP A CA 1
ATOM 2667 C C . ASP A 1 326 ? 25.726 10.749 -11.002 1.00 51.28 326 ASP A C 1
ATOM 2669 O O . ASP A 1 326 ? 25.949 11.867 -11.482 1.00 51.28 326 ASP A O 1
ATOM 2673 N N . SER A 1 327 ? 25.473 10.588 -9.701 1.00 49.09 327 SER A N 1
ATOM 2674 C CA . SER A 1 327 ? 25.629 11.630 -8.673 1.00 49.09 327 SER A CA 1
ATOM 2675 C C . SER A 1 327 ? 27.045 11.635 -8.093 1.00 49.09 327 SER A C 1
ATOM 2677 O O . SER A 1 327 ? 27.539 12.684 -7.683 1.00 49.09 327 SER A O 1
ATOM 2679 N N . TYR A 1 328 ? 27.725 10.486 -8.113 1.00 48.75 328 TYR A N 1
ATOM 2680 C CA . TYR A 1 328 ? 29.149 10.380 -7.818 1.00 48.75 328 TYR A CA 1
ATOM 2681 C C . TYR A 1 328 ? 29.956 10.782 -9.056 1.00 48.75 328 TYR A C 1
ATOM 2683 O O . TYR A 1 328 ? 30.410 9.937 -9.820 1.00 48.75 328 TYR A O 1
ATOM 2691 N N . GLN A 1 329 ? 30.133 12.083 -9.293 1.00 46.06 329 GLN A N 1
ATOM 2692 C CA . GLN A 1 329 ? 31.158 12.500 -10.247 1.00 46.06 329 GLN A CA 1
ATOM 2693 C C . GLN A 1 329 ? 32.526 12.266 -9.613 1.00 46.06 329 GLN A C 1
ATOM 2695 O O . GLN A 1 329 ? 32.889 12.933 -8.640 1.00 46.06 329 GLN A O 1
ATOM 2700 N N . ASP A 1 330 ? 33.282 11.316 -10.157 1.00 44.25 330 ASP A N 1
ATOM 2701 C CA . ASP A 1 330 ? 34.659 11.112 -9.741 1.00 44.25 330 ASP A CA 1
ATOM 2702 C C . ASP A 1 330 ? 35.448 12.402 -10.017 1.00 44.25 330 ASP A C 1
ATOM 2704 O O . ASP A 1 330 ? 35.262 13.068 -11.042 1.00 44.25 330 ASP A O 1
ATOM 2708 N N . THR A 1 331 ? 36.321 12.810 -9.094 1.00 45.91 331 THR A N 1
ATOM 2709 C CA . THR A 1 331 ? 37.051 14.092 -9.224 1.00 45.91 331 THR A CA 1
ATOM 2710 C C . THR A 1 331 ? 37.898 14.185 -10.503 1.00 45.91 331 THR A C 1
ATOM 2712 O O . THR A 1 331 ? 38.228 15.290 -10.942 1.00 45.91 331 THR A O 1
ATOM 2715 N N . GLU A 1 332 ? 38.225 13.049 -11.123 1.00 46.50 332 GLU A N 1
ATOM 2716 C CA . GLU A 1 332 ? 38.871 12.976 -12.437 1.00 46.50 332 GLU A CA 1
ATOM 2717 C C . GLU A 1 332 ? 37.916 13.291 -13.600 1.00 46.50 332 GLU A C 1
ATOM 2719 O O . GLU A 1 332 ? 38.295 14.054 -14.490 1.00 46.50 332 GLU A O 1
ATOM 2724 N N . ASP A 1 333 ? 36.663 12.826 -13.564 1.00 47.72 333 ASP A N 1
ATOM 2725 C CA . ASP A 1 333 ? 35.660 13.100 -14.605 1.00 47.72 333 ASP A CA 1
ATOM 2726 C C . ASP A 1 333 ? 35.280 14.590 -14.649 1.00 47.72 333 ASP A C 1
ATOM 2728 O O . ASP A 1 333 ? 35.079 15.177 -15.720 1.00 47.72 333 ASP A O 1
ATOM 2732 N N . VAL A 1 334 ? 35.255 15.245 -13.483 1.00 49.16 334 VAL A N 1
ATOM 2733 C CA . VAL A 1 334 ? 35.056 16.699 -13.370 1.00 49.16 334 VAL A CA 1
ATOM 2734 C C . VAL A 1 334 ? 36.242 17.460 -13.965 1.00 49.16 334 VAL A C 1
ATOM 2736 O O . VAL A 1 334 ? 36.044 18.409 -14.725 1.00 49.16 334 VAL A O 1
ATOM 2739 N N . LYS A 1 335 ? 37.481 17.033 -13.679 1.00 47.16 335 LYS A N 1
ATOM 2740 C CA . LYS A 1 335 ? 38.687 17.643 -14.263 1.00 47.16 335 LYS A CA 1
ATOM 2741 C C . LYS A 1 335 ? 38.698 17.520 -15.781 1.00 47.16 335 LYS A C 1
ATOM 2743 O O . LYS A 1 335 ? 38.940 18.510 -16.462 1.00 47.16 335 LYS A O 1
ATOM 2748 N N . GLN A 1 336 ? 38.363 16.348 -16.308 1.00 49.59 336 GLN A N 1
ATOM 2749 C CA . GLN A 1 336 ? 38.364 16.102 -17.746 1.00 49.59 336 GLN A CA 1
ATOM 2750 C C . GLN A 1 336 ? 37.264 16.895 -18.469 1.00 49.59 336 GLN A C 1
ATOM 2752 O O . GLN A 1 336 ? 37.467 17.390 -19.576 1.00 49.59 336 GLN A O 1
ATOM 2757 N N . SER A 1 337 ? 36.119 17.103 -17.816 1.00 49.00 337 SER A N 1
ATOM 2758 C CA . SER A 1 337 ? 35.046 17.970 -18.319 1.00 49.00 337 SER A CA 1
ATOM 2759 C C . SER A 1 337 ? 35.442 19.455 -18.333 1.00 49.00 337 SER A C 1
ATOM 2761 O O . SER A 1 337 ? 35.078 20.176 -19.259 1.00 49.00 337 SER A O 1
ATOM 2763 N N . ILE A 1 338 ? 36.221 19.912 -17.345 1.00 50.97 338 ILE A N 1
ATOM 2764 C CA . ILE A 1 338 ? 36.749 21.287 -17.269 1.00 50.97 338 ILE A CA 1
ATOM 2765 C C . ILE A 1 338 ? 37.870 21.518 -18.292 1.00 50.97 338 ILE A C 1
ATOM 2767 O O . ILE A 1 338 ? 37.945 22.594 -18.885 1.00 50.97 338 ILE A O 1
ATOM 2771 N N . GLU A 1 339 ? 38.730 20.528 -18.525 1.00 52.81 339 GLU A N 1
ATOM 2772 C CA . GLU A 1 339 ? 39.783 20.597 -19.544 1.00 52.81 339 GLU A CA 1
ATOM 2773 C C . GLU A 1 339 ? 39.197 20.635 -20.961 1.00 52.81 339 GLU A C 1
ATOM 2775 O O . GLU A 1 339 ? 39.631 21.443 -21.777 1.00 52.81 339 GLU A O 1
ATOM 2780 N N . ASN A 1 340 ? 38.146 19.853 -21.229 1.00 54.09 340 ASN A N 1
ATOM 2781 C CA . ASN A 1 340 ? 37.450 19.854 -22.520 1.00 54.09 340 ASN A CA 1
ATOM 2782 C C . ASN A 1 340 ? 36.571 21.096 -22.760 1.00 54.09 340 ASN A C 1
ATOM 2784 O O . ASN A 1 340 ? 36.199 21.358 -23.898 1.00 54.09 340 ASN A O 1
ATOM 2788 N N . ALA A 1 341 ? 36.202 21.840 -21.713 1.00 44.56 341 ALA A N 1
ATOM 2789 C CA . ALA A 1 341 ? 35.439 23.087 -21.833 1.00 44.56 341 ALA A CA 1
ATOM 2790 C C . ALA A 1 341 ? 36.331 24.331 -22.007 1.00 44.56 341 ALA A C 1
ATOM 2792 O O . ALA A 1 341 ? 35.836 25.387 -22.397 1.00 44.56 341 ALA A O 1
ATOM 2793 N N . ASN A 1 342 ? 37.628 24.212 -21.702 1.00 45.41 342 ASN A N 1
ATOM 2794 C CA . ASN A 1 342 ? 38.617 25.290 -21.802 1.00 45.41 342 ASN A CA 1
ATOM 2795 C C . ASN A 1 342 ? 39.628 25.094 -22.950 1.00 45.41 342 ASN A C 1
ATOM 2797 O O . ASN A 1 342 ? 40.549 25.905 -23.084 1.00 45.41 342 ASN A O 1
ATOM 2801 N N . GLY A 1 343 ? 39.475 24.038 -23.753 1.00 38.06 343 GLY A N 1
ATOM 2802 C CA . GLY A 1 343 ? 40.169 23.825 -25.029 1.00 38.06 343 GLY A CA 1
ATOM 2803 C C . GLY A 1 343 ? 39.205 23.977 -26.192 1.00 38.06 343 GLY A C 1
ATOM 2804 O O . GLY A 1 343 ? 39.664 24.452 -27.255 1.00 38.06 343 GLY A O 1
#

Foldseek 3Di:
DDDDPDPPPDDPPPLQLAPPPDPVLVVVLVVCVVVDLVVQHWDDALNFTFGFFFLLCVVLCVLQLCLLVVDLVVDPVSPPDFSVVVLCVQLPDPPPCRNVSSVVSVQSNCCRGRVDAWAKAAPPPRDGDHCPHPLVVVLVVQVVVVVVVCVVDVPVDPPVPPDVLSVARADPPPRDSRMDTQWDWDADPVRAIWIAHNNRIQHSVSSNSVSVSNCVSQAQPRGDCPNPDPVLVVVLVVVVVVVCVVVVDDQDSVNLLVVLVVQDVDDSVNNRGDGNNVSVVSSQLSVLVVVLVVVVVCVVVVVDDDDPPDDRAHSPDDDDDDPSPVSPDPPVNVVVVVVVVVD

=== Feature glossary ===
Legend for the data blocks above and below:

— What the protein is —

The amino-acid sequence is the protein's primary structure: the linear order of residues from the N-terminus to the C-terminus, wr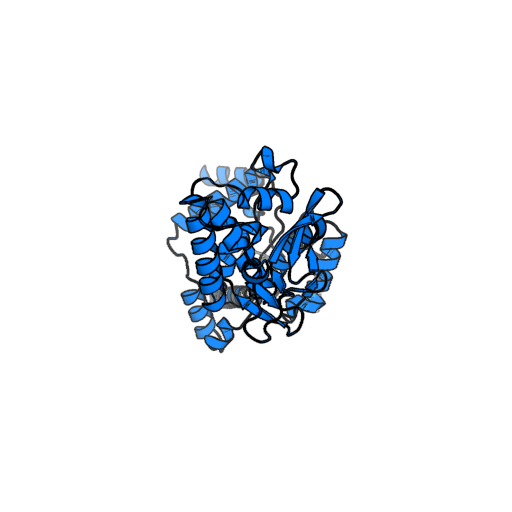itten in one-letter code. Everything else here — the 3D coordinates, the secondary structure, the domain annotations — is ultimately a consequence of this string.

Database cross-references. InterPro integrates a dozen domain/family signature databases into unified entries with residue-range hits. GO terms attach function/process/location labels with evidence codes. CATH codes position the fold in a four-level structural taxonomy. Organism is the NCBI-taxonomy species name.

— Where its atoms are —

The mmCIF block holds the 3D Cartesian coordinates of each backbone atom (N, Cα, C, O) in ångströms. mmCIF is the PDB's canonical archive format — a tagged-loop text representation of the atomic model.

The six renders are orthographic views along the three Cartesian axes in both directions. Representation (cartoon, sticks, or surface) and color scheme (sequence-rainbow or by-chain) vary across proteins so the training set covers all the common visualization conventions.

— Local backbone conformation —

Secondary structure is the local, repeating backbone conformation. DSSP classifies it into eight states by reading the hydrogen-bond network: three helix types (H, G, I), two β types (E, B), two non-regular types (T, S), and unstructured coil (-).

SS3 is a coarse helix/strand/coil call (letters a/b/c) made by the P-SEA algorithm from inter-Cα distances and dihedrals. It is less detailed than DSSP but needs only Cα positions.

Backbone dihedral angles. Every residue except chain termini has a φ (preceding-C → N → Cα → C) and a ψ (N → Cα → C → next-N). They are reported in degrees following the IUPAC sign convention. Secondary structure is essentially a statement about which (φ, ψ) basin each residue occupies.

— Global shape and packing —

The geometric summary reports three shape descriptors. Rg (radius of gyration) measures how spread out the Cα atoms are about their centre of mass; compact globular proteins have small Rg, elongated or unfolded ones large. Cα contacts (<8 Å, |i−j|>4) count long-range residue pairs in spatial proximity — high for tightly packed folds, near zero for rods or random coil. The bounding-box extents give the protein's footprint along x, y, z in Å.

Solvent accessibility: the surface area of each residue that a 1.4 Å water probe can touch, in Å². When only backbone atoms are present the absolute values are lower than full-atom SASA (side chains contribute most of the area) and are flagged as backbone-only.

Plot images: a contact map (which residues are close in 3D, as an N×N binary image), a Ramachandran scatter (backbone torsion angles, revealing secondary-structure composition at a glance), and — for AlphaFold structures — a PAE heatmap (pairwise prediction confidence).

— Structural neighborhood —

Foldseek's 3Di representation compresses backbone geometry into a per-residue letter drawn from a learned twenty-state alphabet. It captures the tertiary interaction pattern around each residue — which residues are packed against it in space, regardless of where they are in sequence.

Structural nearest neighbors (via Foldseek easy-search vs the PDB). Reported per hit: target PDB id, E-value, and alignment TM-score. A TM-score above ~0.5 is the conventional threshold for 'same fold'.

— Confidence and disorder —

pLDDT (predicted Local Distance Difference Test) is AlphaFold's per-residue confidence score, ranging from 0 to 100. Values above 90 indicate high confidence (typically well-packed cores); 70–90 is confident; 50–70 low confidence; below 50 usually means the region is disordered or the prediction is unreliable there. AlphaFold stores pLDDT in the mmCIF B-factor column.

For experimental (PDB) structures, the B-factor (temperature factor) quantifies the positional spread of each atom in the crystal — a combination of thermal vibration and static disorder — in units of Å². High B-factors mark flexible loops or poorly resolved regions; low B-factors mark the rigid, well-ordered core.

Predicted Aligned Error (PAE) is an AlphaFold confidence matrix: entry (i, j) is the expected error in the position of residue j, in ångströms, when the prediction is superimposed on the true structure at residue i. Low PAE within a block of residues means that block is internally rigid and well-predicted; high PAE between two blocks means their relative placement is uncertain even if each block individually is confident.